Protein AF-A0A5B8YH62-F1 (afdb_monomer)

Radius of gyration: 37.49 Å; Cα contacts (8 Å, |Δi|>4): 109; chains: 1; bounding box: 71×86×96 Å

pLDDT: mean 80.53, std 14.38, range [42.12, 96.88]

Solvent-accessible surface area (backbone atoms only — not comparable to full-atom values): 11945 Å² total; per-residue (Å²): 140,81,86,84,82,83,81,82,78,81,80,77,76,78,68,80,77,70,53,66,62,61,56,53,52,49,54,54,47,52,51,51,51,50,52,49,51,46,19,52,53,14,21,51,36,23,35,46,22,28,55,46,61,48,42,39,77,71,56,85,76,79,57,98,70,38,89,86,42,97,40,44,46,59,37,44,38,56,52,24,64,59,49,21,58,55,36,32,52,62,11,54,75,51,58,34,50,74,72,29,56,50,48,28,54,36,46,51,43,46,54,55,49,35,76,81,41,70,86,65,59,89,84,37,66,66,56,51,51,49,25,53,50,50,46,52,51,50,53,50,50,52,49,52,52,51,50,54,52,52,58,56,49,53,56,54,51,52,53,51,56,53,50,52,55,52,51,53,53,51,50,52,53,50,50,52,52,50,53,52,49,53,54,50,50,48,52,71,76,73,52,59,84,87,54,50,68,62,54,51,55,55,50,53,58,51,51,58,54,58,80,73,109

Organism: NCBI:txid2585771

Foldseek 3Di:
DDDDDDDPPPPPPPPPCPPVVVVVVVVVVVVVVVLVVLQVVLLVLLLVLQVQLCVLVVDPDFDPDLPPDPGVSVSSNVVSVVVSVVSNVVSVVSPHDPVSNLNNQLSVQLVVVCVVPVPDDPPDPVSNVRSVVVSVVVVV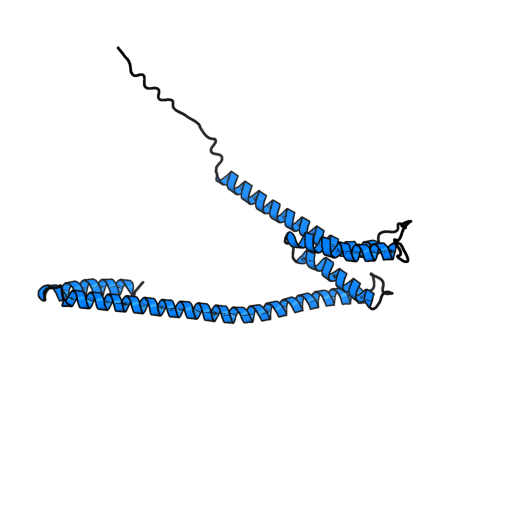VVVVVCVVVVVVVVVVVVVVVVVVVVVVVVVVVVVVVVVVVVVVVCLVPPDDPVCSVVVCVVVVVVVVVVVVD

Structure (mmCIF, N/CA/C/O backbone):
data_AF-A0A5B8YH62-F1
#
_entry.id   AF-A0A5B8YH62-F1
#
loop_
_atom_site.group_PDB
_atom_site.id
_atom_site.type_symbol
_atom_site.label_atom_id
_atom_site.label_alt_id
_atom_site.label_comp_id
_atom_site.label_asym_id
_atom_site.label_entity_id
_atom_site.label_seq_id
_atom_site.pdbx_PDB_ins_code
_atom_site.Cartn_x
_atom_site.Cartn_y
_atom_site.Cartn_z
_atom_site.occupancy
_atom_site.B_iso_or_equiv
_atom_site.auth_seq_id
_atom_site.auth_comp_id
_atom_site.auth_asym_id
_atom_site.auth_atom_id
_atom_site.pdbx_PDB_model_num
ATOM 1 N N . MET A 1 1 ? -39.221 70.006 37.851 1.00 42.28 1 MET A N 1
ATOM 2 C CA . MET A 1 1 ? -37.804 69.606 37.697 1.00 42.28 1 MET A CA 1
ATOM 3 C C . MET A 1 1 ? -37.676 68.211 38.294 1.00 42.28 1 MET A C 1
ATOM 5 O O . MET A 1 1 ? -37.998 68.084 39.460 1.00 42.28 1 MET A O 1
ATOM 9 N N . ASN A 1 2 ? -37.340 67.114 37.622 1.00 42.12 2 ASN A N 1
ATOM 10 C CA . ASN A 1 2 ? -36.959 66.827 36.240 1.00 42.12 2 ASN A CA 1
ATOM 11 C C . ASN A 1 2 ? -37.534 65.449 35.866 1.00 42.12 2 ASN A C 1
ATOM 13 O O . ASN A 1 2 ? -37.626 64.563 36.712 1.00 42.12 2 ASN A O 1
ATOM 17 N N . ASN A 1 3 ? -37.925 65.309 34.601 1.00 42.78 3 ASN A N 1
ATOM 18 C CA . ASN A 1 3 ? -38.559 64.128 34.024 1.00 42.78 3 ASN A CA 1
ATOM 19 C C . ASN A 1 3 ? -37.556 62.977 33.854 1.00 42.78 3 ASN A C 1
ATOM 21 O O . ASN A 1 3 ? -36.479 63.176 33.295 1.00 42.78 3 ASN A O 1
ATOM 25 N N . THR A 1 4 ? -37.938 61.767 34.261 1.00 50.81 4 THR A N 1
ATOM 26 C CA . THR A 1 4 ? -37.239 60.520 33.935 1.00 50.81 4 THR A CA 1
ATOM 27 C C . THR A 1 4 ? -37.833 59.922 32.659 1.00 50.81 4 THR A C 1
ATOM 29 O O . THR A 1 4 ? -38.848 59.230 32.669 1.00 50.81 4 THR A O 1
ATOM 32 N N . THR A 1 5 ? -37.212 60.217 31.520 1.00 50.66 5 THR A N 1
ATOM 33 C CA . THR A 1 5 ? -37.526 59.590 30.234 1.00 50.66 5 THR A CA 1
ATOM 34 C C . THR A 1 5 ? -36.920 58.188 30.170 1.00 50.66 5 THR A C 1
ATOM 36 O O . THR A 1 5 ? -35.710 58.013 30.072 1.00 50.66 5 THR A O 1
ATOM 39 N N . SER A 1 6 ? -37.793 57.183 30.222 1.00 53.06 6 SER A N 1
ATOM 40 C CA . SER A 1 6 ? -37.495 55.780 29.927 1.00 53.06 6 SER A CA 1
ATOM 41 C C . SER A 1 6 ? -37.272 55.607 28.418 1.00 53.06 6 SER A C 1
ATOM 43 O O . SER A 1 6 ? -38.216 55.707 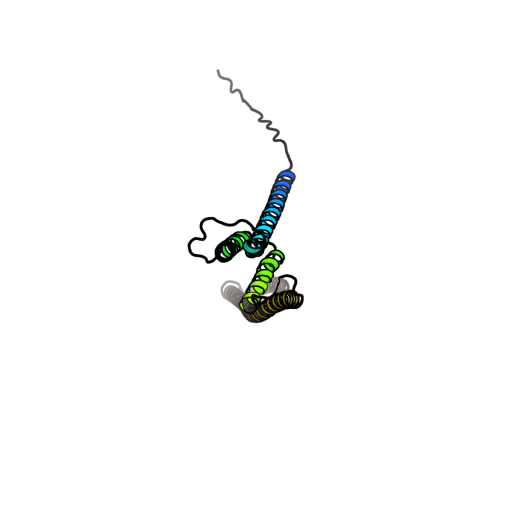27.631 1.00 53.06 6 SER A O 1
ATOM 45 N N . THR A 1 7 ? -36.040 55.321 28.008 1.00 51.62 7 THR A N 1
ATOM 46 C CA . THR A 1 7 ? -35.696 54.869 26.654 1.00 51.62 7 THR A CA 1
ATOM 47 C C . THR A 1 7 ? -35.659 53.340 26.615 1.00 51.62 7 THR A C 1
ATOM 49 O O . THR A 1 7 ? -34.605 52.720 26.729 1.00 51.62 7 THR A O 1
ATOM 52 N N . GLU A 1 8 ? -36.821 52.709 26.421 1.00 48.78 8 GLU A N 1
ATOM 53 C CA . GLU A 1 8 ? -36.878 51.319 25.954 1.00 48.78 8 GLU A CA 1
ATOM 54 C C . GLU A 1 8 ? -36.463 51.264 24.477 1.00 48.78 8 GLU A C 1
ATOM 56 O O . GLU A 1 8 ? -37.272 51.406 23.556 1.00 48.78 8 GLU A O 1
ATOM 61 N N . GLN A 1 9 ? -35.174 51.052 24.230 1.00 52.34 9 GLN A N 1
ATOM 62 C CA . GLN A 1 9 ? -34.669 50.740 22.901 1.00 52.34 9 GLN A CA 1
ATOM 63 C C . GLN A 1 9 ? -34.938 49.253 22.613 1.00 52.34 9 GLN A C 1
ATOM 65 O O . GLN A 1 9 ? -34.155 48.371 22.967 1.00 52.34 9 GLN A O 1
ATOM 70 N N . LYS A 1 10 ? -36.082 48.954 21.984 1.00 49.94 10 LYS A N 1
ATOM 71 C CA . LYS A 1 10 ? -36.413 47.605 21.495 1.00 49.94 10 LYS A CA 1
ATOM 72 C C . LYS A 1 10 ? -35.452 47.209 20.369 1.00 49.94 10 LYS A C 1
ATOM 74 O O . LYS A 1 10 ? -35.693 47.499 19.198 1.00 49.94 10 LYS A O 1
ATOM 79 N N . PHE A 1 11 ? -34.373 46.513 20.720 1.00 46.72 11 PHE A N 1
ATOM 80 C CA . PHE A 1 11 ? -33.509 45.808 19.773 1.00 46.72 11 PHE A CA 1
ATOM 81 C C . PHE A 1 11 ? -34.286 44.647 19.135 1.00 46.72 11 PHE A C 1
ATOM 83 O O . PHE A 1 11 ? -34.270 43.517 19.614 1.00 46.72 11 PHE A O 1
ATOM 90 N N . ASN A 1 12 ? -34.976 44.917 18.028 1.00 52.22 12 ASN A N 1
ATOM 91 C CA . ASN A 1 12 ? -35.561 43.878 17.185 1.00 52.22 12 ASN A CA 1
ATOM 92 C C . ASN A 1 12 ? -34.530 43.431 16.139 1.00 52.22 12 ASN A C 1
ATOM 94 O O . ASN A 1 12 ? -34.692 43.653 14.939 1.00 52.22 12 ASN A O 1
ATOM 98 N N . VAL A 1 13 ? -33.428 42.829 16.598 1.00 55.53 13 VAL A N 1
ATOM 99 C CA . VAL A 1 13 ? -32.491 42.148 15.698 1.00 55.53 13 VAL A CA 1
ATOM 100 C C . VAL A 1 13 ? -33.129 40.816 15.342 1.00 55.53 13 VAL A C 1
ATOM 102 O O . VAL A 1 13 ? -32.956 39.806 16.024 1.00 55.53 13 VAL A O 1
ATOM 105 N N . ARG A 1 14 ? -33.920 40.818 14.270 1.00 54.12 14 ARG A N 1
ATOM 106 C CA . ARG A 1 14 ? -34.439 39.595 13.664 1.00 54.12 14 ARG A CA 1
ATOM 107 C C . ARG A 1 14 ? -33.264 38.901 12.969 1.00 54.12 14 ARG A C 1
ATOM 109 O O . ARG A 1 14 ? -33.077 39.039 11.765 1.00 54.12 14 ARG A O 1
ATOM 116 N N . VAL A 1 15 ? -32.427 38.211 13.748 1.00 60.00 15 VAL A N 1
ATOM 117 C CA . VAL A 1 15 ? -31.340 37.383 13.215 1.00 60.00 15 VAL A CA 1
ATOM 118 C C . VAL A 1 15 ? -31.996 36.387 12.256 1.00 60.00 15 VAL A C 1
ATOM 120 O O . VAL A 1 15 ? -32.919 35.683 12.685 1.00 60.00 15 VAL A O 1
ATOM 123 N N . PRO A 1 16 ? -31.613 36.340 10.966 1.00 58.66 16 PRO A N 1
ATOM 124 C CA . PRO A 1 16 ? -32.184 35.382 10.038 1.00 58.66 16 PRO A CA 1
ATOM 125 C C . PRO A 1 16 ? -31.934 33.996 10.617 1.00 58.66 16 PRO A C 1
ATOM 127 O O . PRO A 1 16 ? -30.794 33.547 10.746 1.00 58.66 16 PRO A O 1
ATOM 130 N N . ARG A 1 17 ? -33.022 33.341 11.028 1.00 56.38 17 ARG A N 1
ATOM 131 C CA . ARG A 1 17 ? -33.031 31.982 11.561 1.00 56.38 17 ARG A CA 1
ATOM 132 C C . ARG A 1 17 ? -32.820 31.027 10.390 1.00 56.38 17 ARG A C 1
ATOM 134 O O . ARG A 1 17 ? -33.661 30.179 10.108 1.00 56.38 17 ARG A O 1
ATOM 141 N N . GLU A 1 18 ? -31.705 31.177 9.675 1.00 60.06 18 GLU A N 1
ATOM 142 C CA . GLU A 1 18 ? -31.142 30.051 8.957 1.00 60.06 18 GLU A CA 1
ATOM 143 C C . GLU A 1 18 ? -30.990 28.955 9.999 1.00 60.06 18 GLU A C 1
ATOM 145 O O . GLU A 1 18 ? -30.240 29.092 10.968 1.00 60.06 18 GLU A O 1
ATOM 150 N N . SER A 1 19 ? -31.817 27.919 9.866 1.00 70.81 19 SER A N 1
ATOM 151 C CA . SER A 1 19 ? -31.874 26.832 10.827 1.00 70.81 19 SER A CA 1
ATOM 152 C C . SER A 1 19 ? -30.453 26.326 11.034 1.00 70.81 19 SER A C 1
ATOM 154 O O . SER A 1 19 ? -29.811 25.929 10.062 1.00 70.81 19 SER A O 1
ATOM 156 N N . ILE A 1 20 ? -29.973 26.343 12.275 1.00 67.12 20 ILE A N 1
ATOM 157 C CA . ILE A 1 20 ? -28.654 25.840 12.690 1.00 67.12 20 ILE A CA 1
ATOM 158 C C . ILE A 1 20 ? -28.357 24.472 12.042 1.00 67.12 20 ILE A C 1
ATOM 160 O O . ILE A 1 20 ? -27.235 24.204 11.622 1.00 67.12 20 ILE A O 1
ATOM 164 N N . TRP A 1 21 ? -29.404 23.673 11.827 1.00 59.59 21 TRP A N 1
ATOM 165 C CA . TRP A 1 21 ? -29.421 22.444 11.039 1.00 59.59 21 TRP A CA 1
ATOM 166 C C . TRP A 1 21 ? -28.816 22.554 9.633 1.00 59.59 21 TRP A C 1
ATOM 168 O O . TRP A 1 21 ? -27.958 21.748 9.306 1.00 59.59 21 TRP A O 1
ATOM 178 N N . LYS A 1 22 ? -29.174 23.562 8.825 1.00 68.00 22 LYS A N 1
ATOM 179 C CA . LYS A 1 22 ? -28.604 23.771 7.480 1.00 68.00 22 LYS A CA 1
ATOM 180 C C . LYS A 1 22 ? -27.104 24.075 7.526 1.00 68.00 22 LYS A C 1
ATOM 182 O O . LYS A 1 22 ? -26.368 23.603 6.663 1.00 68.00 22 LYS A O 1
ATOM 187 N N . LYS A 1 23 ? -26.639 24.826 8.534 1.00 66.62 23 LYS A N 1
ATOM 188 C CA . LYS A 1 23 ? -25.203 25.096 8.731 1.00 66.62 23 LYS A CA 1
ATOM 189 C C . LYS A 1 23 ? -24.459 23.832 9.164 1.00 66.62 23 LYS A C 1
ATOM 191 O O . LYS A 1 23 ? -23.439 23.506 8.568 1.00 66.62 23 LYS A O 1
ATOM 196 N N . LEU A 1 24 ? -25.008 23.076 10.118 1.00 60.81 24 LEU A N 1
ATOM 197 C CA . LEU A 1 24 ? -24.430 21.809 10.583 1.00 60.81 24 LEU A CA 1
ATOM 198 C C . LEU A 1 24 ? -24.356 20.752 9.471 1.00 60.81 24 LEU A C 1
ATOM 200 O O . LEU A 1 24 ? -23.334 20.083 9.333 1.00 60.81 24 LEU A O 1
ATOM 204 N N . THR A 1 25 ? -25.400 20.617 8.647 1.00 62.62 25 THR A N 1
ATOM 205 C CA . THR A 1 25 ? -25.390 19.666 7.525 1.00 62.62 25 THR A CA 1
ATOM 206 C C . THR A 1 25 ? -24.391 20.062 6.448 1.00 62.62 25 THR A C 1
ATOM 208 O O . THR A 1 25 ? -23.748 19.182 5.888 1.00 62.62 25 THR A O 1
ATOM 211 N N . ARG A 1 26 ? -24.223 21.364 6.175 1.00 58.66 26 ARG A N 1
ATOM 212 C CA . ARG A 1 26 ? -23.256 21.850 5.180 1.00 58.66 26 ARG A CA 1
ATOM 213 C C . ARG A 1 26 ? -21.814 21.616 5.647 1.00 58.66 26 ARG A C 1
ATOM 215 O O . ARG A 1 26 ? -21.033 21.065 4.887 1.00 58.66 26 ARG A O 1
ATOM 222 N N . ILE A 1 27 ? -21.508 21.897 6.918 1.00 65.06 27 ILE A N 1
ATOM 223 C CA . ILE A 1 27 ? -20.187 21.628 7.519 1.00 65.06 27 ILE A CA 1
ATOM 224 C C . ILE A 1 27 ? -19.860 20.125 7.494 1.00 65.06 27 ILE A C 1
ATOM 226 O O . ILE A 1 27 ? -18.761 19.739 7.111 1.00 65.06 27 ILE A O 1
ATOM 230 N N . LYS A 1 28 ? -20.820 19.261 7.856 1.00 65.75 28 LYS A N 1
ATOM 231 C CA . LYS A 1 28 ? -20.620 17.801 7.841 1.00 65.75 28 LYS A CA 1
ATOM 232 C C . LYS A 1 28 ? -20.453 17.247 6.419 1.00 65.75 28 LYS A C 1
ATOM 234 O O . LYS A 1 28 ? -19.687 16.307 6.219 1.00 65.75 28 LYS A O 1
ATOM 239 N N . TYR A 1 29 ? -21.174 17.810 5.449 1.00 61.84 29 TYR A N 1
ATOM 240 C CA . TYR A 1 29 ? -21.051 17.437 4.040 1.00 61.84 29 TYR A CA 1
ATOM 241 C C . TYR A 1 29 ? -19.694 17.858 3.464 1.00 61.84 29 TYR A C 1
ATOM 243 O O . TYR A 1 29 ? -19.019 17.022 2.867 1.00 61.84 29 TYR A O 1
ATOM 251 N N . ASP A 1 30 ? -19.255 19.096 3.711 1.00 76.25 30 ASP A N 1
ATOM 252 C CA . ASP A 1 30 ? -17.949 19.592 3.255 1.00 76.25 30 ASP A CA 1
ATOM 253 C C . ASP A 1 30 ? -16.791 18.789 3.864 1.00 76.25 30 ASP A C 1
ATOM 255 O O . ASP A 1 30 ? -15.844 18.454 3.156 1.00 76.25 30 ASP A O 1
ATOM 259 N N . ASP A 1 31 ? -16.893 18.383 5.133 1.00 83.38 31 ASP A N 1
ATOM 260 C CA . ASP A 1 31 ? -15.892 17.527 5.784 1.00 83.38 31 ASP A CA 1
ATOM 261 C C . ASP A 1 31 ? -15.838 16.118 5.160 1.00 83.38 31 ASP A C 1
ATOM 263 O O . ASP A 1 31 ? -14.766 15.554 4.919 1.00 83.38 31 ASP A O 1
ATOM 267 N N . GLN A 1 32 ? -16.992 15.547 4.799 1.00 88.31 32 GLN A N 1
ATOM 268 C CA . GLN A 1 32 ? -17.037 14.257 4.112 1.00 88.31 32 GLN A CA 1
ATOM 269 C C . GLN A 1 32 ? -16.466 14.341 2.690 1.00 88.31 32 GLN A C 1
ATOM 271 O O . GLN A 1 32 ? -15.704 13.454 2.296 1.00 88.31 32 GLN A O 1
ATOM 276 N N . VAL A 1 33 ? -16.802 15.390 1.934 1.00 89.44 33 VAL A N 1
ATOM 277 C CA . VAL A 1 33 ? -16.247 15.625 0.592 1.00 89.44 33 VAL A CA 1
ATOM 278 C C . VAL A 1 33 ? -14.738 15.826 0.681 1.00 89.44 33 VAL A C 1
ATOM 280 O O . VAL A 1 33 ? -13.999 15.150 -0.030 1.00 89.44 33 VAL A O 1
ATOM 283 N N . LEU A 1 34 ? -14.263 16.665 1.604 1.00 90.31 34 LEU A N 1
ATOM 284 C CA . LEU A 1 34 ? -12.838 16.903 1.825 1.00 90.31 34 LEU A CA 1
ATOM 285 C C . LEU A 1 34 ? -12.102 15.602 2.167 1.00 90.31 34 LEU A C 1
ATOM 287 O O . LEU A 1 34 ? -11.068 15.296 1.571 1.00 90.31 34 LEU A O 1
ATOM 291 N N . LYS A 1 35 ? -12.666 14.784 3.062 1.00 91.44 35 LYS A N 1
ATOM 292 C CA . LYS A 1 35 ? -12.109 13.477 3.425 1.00 91.44 35 LYS A CA 1
ATOM 293 C C . LYS A 1 35 ? -12.021 12.530 2.231 1.00 91.44 35 LYS A C 1
ATOM 295 O O . LYS A 1 35 ? -11.028 11.817 2.102 1.00 91.44 35 LYS A O 1
ATOM 300 N N . VAL A 1 36 ? -13.040 12.489 1.373 1.00 93.50 36 VAL A N 1
ATOM 301 C CA . VAL A 1 36 ? -13.013 11.669 0.153 1.00 93.50 36 VAL A CA 1
ATOM 302 C C . VAL A 1 36 ? -11.951 12.194 -0.811 1.00 93.50 36 VAL A C 1
ATOM 304 O O . VAL A 1 36 ? -11.114 11.414 -1.253 1.00 93.50 36 VAL A O 1
ATOM 307 N N . THR A 1 37 ? -11.909 13.502 -1.065 1.00 94.19 37 THR A N 1
ATOM 308 C CA . THR A 1 37 ? -10.931 14.134 -1.960 1.00 94.19 37 THR A CA 1
ATOM 309 C C . THR A 1 37 ? -9.495 13.868 -1.520 1.00 94.19 37 THR A C 1
ATOM 311 O O . THR A 1 37 ? -8.682 13.431 -2.334 1.00 94.19 37 THR A O 1
ATOM 314 N N . ILE A 1 38 ? -9.187 14.038 -0.228 1.00 93.38 38 ILE A N 1
ATOM 315 C CA . ILE A 1 38 ? -7.856 13.753 0.326 1.00 93.38 38 ILE A CA 1
ATOM 316 C C . ILE A 1 38 ? -7.494 12.278 0.126 1.00 93.38 38 ILE A C 1
ATOM 318 O O . ILE A 1 38 ? -6.382 11.976 -0.300 1.00 93.38 38 ILE A O 1
ATOM 322 N N . ARG A 1 39 ? -8.424 11.345 0.372 1.00 94.88 39 ARG A N 1
ATOM 323 C CA . ARG A 1 39 ? -8.163 9.905 0.188 1.00 94.88 39 ARG A CA 1
ATOM 324 C C . ARG A 1 39 ? -7.985 9.519 -1.274 1.00 94.88 39 ARG A C 1
ATOM 3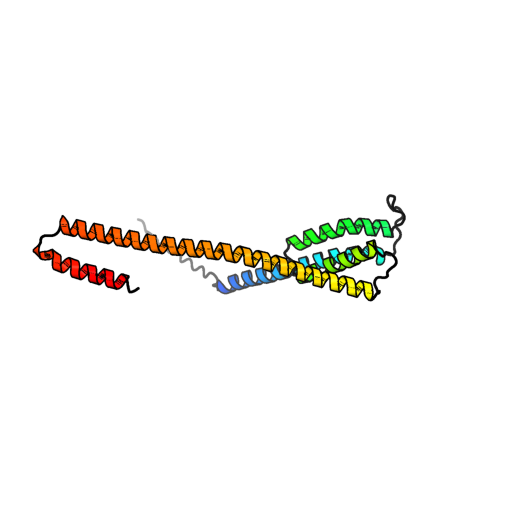26 O O . ARG A 1 39 ? -7.157 8.656 -1.568 1.00 94.88 39 ARG A O 1
ATOM 333 N N . THR A 1 40 ? -8.732 10.138 -2.182 1.00 95.94 40 THR A N 1
ATOM 334 C CA . THR A 1 40 ? -8.574 9.939 -3.626 1.00 95.94 40 THR A CA 1
ATOM 335 C C . THR A 1 40 ? -7.215 10.451 -4.085 1.00 95.94 40 THR A C 1
ATOM 337 O O . THR A 1 40 ? -6.468 9.697 -4.702 1.00 95.94 40 THR A O 1
ATOM 340 N N . PHE A 1 41 ? -6.842 11.675 -3.703 1.00 95.75 41 PHE A N 1
ATOM 341 C CA . PHE A 1 41 ? -5.526 12.244 -3.998 1.00 95.75 41 PHE A CA 1
ATOM 342 C C . PHE A 1 41 ? -4.389 11.374 -3.444 1.00 95.75 41 PHE A C 1
ATOM 344 O O . PHE A 1 41 ? -3.465 11.021 -4.171 1.00 95.75 41 PHE A O 1
ATOM 351 N N . ALA A 1 42 ? -4.508 10.932 -2.190 1.00 94.44 42 ALA A N 1
ATOM 352 C CA . ALA A 1 42 ? -3.566 10.009 -1.565 1.00 94.44 42 ALA A CA 1
ATOM 353 C C . ALA A 1 42 ? -3.415 8.705 -2.359 1.00 94.44 42 ALA A C 1
ATOM 355 O O . ALA A 1 42 ? -2.313 8.192 -2.529 1.00 94.44 42 ALA A O 1
ATOM 356 N N . SER A 1 43 ? -4.529 8.164 -2.854 1.00 96.00 43 SER A N 1
ATOM 357 C CA . SER A 1 43 ? -4.548 6.913 -3.616 1.00 96.00 43 SER A CA 1
ATOM 358 C C . SER A 1 43 ? -3.894 7.069 -4.984 1.00 96.00 43 SER A C 1
ATOM 360 O O . SER A 1 43 ? -3.177 6.170 -5.413 1.00 96.00 43 SER A O 1
ATOM 362 N N . ILE A 1 44 ? -4.087 8.219 -5.634 1.00 96.56 44 ILE A N 1
ATOM 363 C CA . ILE A 1 44 ? -3.382 8.574 -6.870 1.00 96.56 44 ILE A CA 1
ATOM 364 C C . ILE A 1 44 ? -1.880 8.663 -6.601 1.00 96.56 44 ILE A C 1
ATOM 366 O O . ILE A 1 44 ? -1.100 8.104 -7.362 1.00 96.56 44 ILE A O 1
ATOM 370 N N . LEU A 1 45 ? -1.473 9.297 -5.500 1.00 96.06 45 LEU A N 1
ATOM 371 C CA . LEU A 1 45 ? -0.062 9.439 -5.145 1.00 96.06 45 LEU A CA 1
ATOM 372 C C . LEU A 1 45 ? 0.612 8.080 -4.887 1.00 96.06 45 LEU A C 1
ATOM 374 O O . LEU A 1 45 ? 1.717 7.839 -5.365 1.00 96.06 45 LEU A O 1
ATOM 378 N N . VAL A 1 46 ? -0.086 7.166 -4.205 1.00 96.62 46 VAL A N 1
ATOM 379 C CA . VAL A 1 46 ? 0.367 5.778 -3.996 1.00 96.62 46 VAL A CA 1
ATOM 380 C C . VAL A 1 46 ? 0.398 4.972 -5.297 1.00 96.62 46 VAL A C 1
ATOM 382 O O . VAL A 1 46 ? 1.306 4.174 -5.506 1.00 96.62 46 VAL A O 1
ATOM 385 N N . ALA A 1 47 ? -0.562 5.161 -6.201 1.00 96.19 47 ALA A N 1
ATOM 386 C CA . ALA A 1 47 ? -0.508 4.511 -7.509 1.00 96.19 47 ALA A CA 1
ATOM 387 C C . ALA A 1 47 ? 0.691 5.025 -8.327 1.00 96.19 47 ALA A C 1
ATOM 389 O O . ALA A 1 47 ? 1.444 4.239 -8.903 1.00 96.19 47 ALA A O 1
ATOM 390 N N . LEU A 1 48 ? 0.903 6.344 -8.318 1.00 96.00 48 LEU A N 1
ATOM 391 C CA . LEU A 1 48 ? 1.995 7.014 -9.018 1.00 96.00 48 LEU A CA 1
ATOM 392 C C . LEU A 1 48 ? 3.365 6.577 -8.490 1.00 96.00 48 LEU A C 1
ATOM 394 O O . LEU A 1 48 ? 4.290 6.419 -9.282 1.00 96.00 48 LEU A O 1
ATOM 398 N N . SER A 1 49 ? 3.492 6.308 -7.185 1.00 96.50 49 SER A N 1
ATOM 399 C CA . SER A 1 49 ? 4.742 5.794 -6.619 1.00 96.50 49 SER A CA 1
ATOM 400 C C . SER A 1 49 ? 5.138 4.447 -7.224 1.00 96.50 49 SER A C 1
ATOM 402 O O . SER A 1 49 ? 6.319 4.191 -7.415 1.00 96.50 49 SER A O 1
ATOM 404 N N . GLY A 1 50 ? 4.176 3.585 -7.554 1.00 93.88 50 GLY A N 1
ATOM 405 C CA . GLY A 1 50 ? 4.463 2.352 -8.280 1.00 93.88 50 GLY A CA 1
ATOM 406 C C . GLY A 1 50 ? 4.820 2.627 -9.741 1.00 93.88 50 GLY A C 1
ATOM 407 O O . GLY A 1 50 ? 5.837 2.153 -10.235 1.00 93.88 50 GLY A O 1
ATOM 408 N N . LEU A 1 51 ? 4.003 3.426 -10.429 1.00 93.81 51 LEU A N 1
ATOM 409 C CA . LEU A 1 51 ? 4.148 3.672 -11.868 1.00 93.81 51 LEU A CA 1
ATOM 410 C C . LEU A 1 51 ? 5.456 4.377 -12.243 1.00 93.81 51 LEU A C 1
ATOM 412 O O . LEU A 1 51 ? 6.016 4.095 -13.301 1.00 93.81 51 LEU A O 1
ATOM 416 N N . VAL A 1 52 ? 5.969 5.256 -11.379 1.00 95.38 52 VAL A N 1
ATOM 417 C CA . VAL A 1 52 ? 7.214 5.990 -11.644 1.00 95.38 52 VAL A CA 1
ATOM 418 C C . VAL A 1 52 ? 8.430 5.063 -11.780 1.00 95.38 52 VAL A C 1
ATOM 420 O O . VAL A 1 52 ? 9.404 5.426 -12.431 1.00 95.38 52 VAL A O 1
ATOM 423 N N . LEU A 1 53 ? 8.361 3.835 -11.251 1.00 93.12 53 LEU A N 1
ATOM 424 C CA . LEU A 1 53 ? 9.412 2.824 -11.412 1.00 93.12 53 LEU A CA 1
ATOM 425 C C . LEU A 1 53 ? 9.572 2.325 -12.856 1.00 93.12 53 LEU A C 1
ATOM 427 O O . LEU A 1 53 ? 10.569 1.677 -13.148 1.00 93.12 53 LEU A O 1
ATOM 431 N N . PHE A 1 54 ? 8.618 2.619 -13.746 1.00 91.19 54 PHE A N 1
ATOM 432 C CA . PHE A 1 54 ? 8.719 2.339 -15.183 1.00 91.19 54 PHE A CA 1
ATOM 433 C C . PHE A 1 54 ? 9.098 3.570 -16.009 1.00 91.19 54 PHE A C 1
ATOM 435 O O . PHE A 1 54 ? 9.059 3.518 -17.240 1.00 91.19 54 PHE A O 1
ATOM 442 N N . ALA A 1 55 ? 9.442 4.694 -15.371 1.00 91.31 55 ALA A N 1
ATOM 443 C CA . ALA A 1 55 ? 9.801 5.909 -16.096 1.00 91.31 55 ALA A CA 1
ATOM 444 C C . ALA A 1 55 ? 10.978 5.670 -17.052 1.00 91.31 55 ALA A C 1
ATOM 446 O O . ALA A 1 55 ? 10.966 6.193 -18.159 1.00 91.31 55 ALA A O 1
ATOM 447 N N . ASP A 1 56 ? 11.930 4.810 -16.682 1.00 86.50 56 ASP A N 1
ATOM 448 C CA . ASP A 1 56 ? 13.072 4.424 -17.518 1.00 86.50 56 ASP A CA 1
ATOM 449 C C . ASP A 1 56 ? 12.662 3.693 -18.815 1.00 86.50 56 ASP A C 1
ATOM 451 O O . ASP A 1 56 ? 13.422 3.656 -19.778 1.00 86.50 56 ASP A O 1
ATOM 455 N N . LYS A 1 57 ? 11.464 3.100 -18.869 1.00 84.75 57 LYS A N 1
ATOM 456 C CA . LYS A 1 57 ? 10.933 2.414 -20.061 1.00 84.75 57 LYS A CA 1
ATOM 457 C C . LYS A 1 57 ? 10.083 3.320 -20.948 1.00 84.75 57 LYS A C 1
ATOM 459 O O . LYS A 1 57 ? 9.930 3.037 -22.131 1.00 84.75 57 LYS A O 1
ATOM 464 N N . VAL A 1 58 ? 9.501 4.372 -20.374 1.00 86.12 58 VAL A N 1
ATOM 465 C CA . VAL A 1 58 ? 8.590 5.292 -21.076 1.00 86.12 58 VAL A CA 1
ATOM 466 C C . VAL A 1 58 ? 9.333 6.521 -21.592 1.00 86.12 58 VAL A C 1
ATOM 468 O O . VAL A 1 58 ? 8.994 7.069 -22.639 1.00 86.12 58 VAL A O 1
ATOM 471 N N . ILE A 1 59 ? 10.347 6.964 -20.855 1.00 85.31 59 ILE A N 1
ATOM 472 C CA . ILE A 1 59 ? 11.150 8.125 -21.197 1.00 85.31 59 ILE A CA 1
ATOM 473 C C . ILE A 1 59 ? 12.220 7.711 -22.208 1.00 85.31 59 ILE A C 1
ATOM 475 O O . ILE A 1 59 ? 13.113 6.933 -21.893 1.00 85.31 59 ILE A O 1
ATOM 479 N N . SER A 1 60 ? 12.140 8.263 -23.418 1.00 83.69 60 SER A N 1
ATOM 480 C CA . SER A 1 60 ? 13.065 7.969 -24.519 1.00 83.69 60 SER A CA 1
ATOM 481 C C . SER A 1 60 ? 14.066 9.094 -24.809 1.00 83.69 60 SER A C 1
ATOM 483 O O . SER A 1 60 ? 14.680 9.090 -25.874 1.00 83.69 60 SER A O 1
ATOM 485 N N . PHE A 1 61 ? 14.188 10.099 -23.933 1.00 86.56 61 PHE A N 1
ATOM 486 C CA . PHE A 1 61 ? 15.202 11.141 -24.108 1.00 86.56 61 PHE A CA 1
ATOM 487 C C . PHE A 1 61 ? 16.552 10.677 -23.567 1.00 86.56 61 PHE A C 1
ATOM 489 O O . PHE A 1 61 ? 16.613 9.932 -22.591 1.00 86.56 61 PHE A O 1
ATOM 496 N N . ASP A 1 62 ? 17.622 11.171 -24.183 1.00 88.31 62 ASP A N 1
ATOM 497 C CA . ASP A 1 62 ? 18.987 10.937 -23.730 1.00 88.31 62 ASP A CA 1
ATOM 498 C C . ASP A 1 62 ? 19.499 12.178 -22.991 1.00 88.31 62 ASP A C 1
ATOM 500 O O . ASP A 1 62 ? 19.343 13.311 -23.460 1.00 88.31 62 ASP A O 1
ATOM 504 N N . LEU A 1 63 ? 20.055 11.984 -21.799 1.00 86.75 63 LEU A N 1
ATOM 505 C CA . LEU A 1 63 ? 20.662 13.049 -21.016 1.00 86.75 63 LEU A CA 1
ATOM 506 C C . LEU A 1 63 ? 22.115 13.203 -21.449 1.00 86.75 63 LEU A C 1
ATOM 508 O O . LEU A 1 63 ? 22.879 12.246 -21.476 1.00 86.75 63 LEU A O 1
ATOM 512 N N . SER A 1 64 ? 22.532 14.442 -21.699 1.00 87.25 64 SER A N 1
ATOM 513 C CA . SER A 1 64 ? 23.932 14.748 -22.013 1.00 87.25 64 SER A CA 1
ATOM 514 C C . SER A 1 64 ? 24.893 14.449 -20.858 1.00 87.25 64 SER A C 1
ATOM 516 O O . SER A 1 64 ? 26.098 14.343 -21.073 1.00 87.25 64 SER A O 1
ATOM 518 N N . ASN A 1 65 ? 24.376 14.326 -19.632 1.00 88.75 65 ASN A N 1
ATOM 519 C CA . ASN A 1 65 ? 25.144 13.989 -18.445 1.00 88.75 65 ASN A CA 1
ATOM 520 C C . ASN A 1 65 ? 24.425 12.902 -17.639 1.00 88.75 65 ASN A C 1
ATOM 522 O O . ASN A 1 65 ? 23.375 13.148 -17.046 1.00 88.75 65 ASN A O 1
ATOM 526 N N . THR A 1 66 ? 25.023 11.714 -17.593 1.00 86.31 66 THR A N 1
ATOM 527 C CA . THR A 1 66 ? 24.517 10.553 -16.851 1.00 86.31 66 THR A CA 1
ATOM 528 C C . THR A 1 66 ? 25.124 10.432 -15.454 1.00 86.31 66 THR A C 1
ATOM 530 O O . THR A 1 66 ? 24.921 9.415 -14.808 1.00 86.31 66 THR A O 1
ATOM 533 N N . TYR A 1 67 ? 25.883 11.421 -14.963 1.00 90.31 67 TYR A N 1
ATOM 534 C CA . TYR A 1 67 ? 26.463 11.445 -13.608 1.00 90.31 67 TYR A CA 1
ATOM 535 C C . TYR A 1 67 ? 27.250 10.176 -13.215 1.00 90.31 67 TYR A C 1
ATOM 537 O O . TYR A 1 67 ? 27.289 9.797 -12.046 1.00 90.31 67 TYR A O 1
ATOM 545 N N . GLY A 1 68 ? 27.891 9.520 -14.189 1.00 87.69 68 GLY A N 1
ATOM 546 C CA . GLY A 1 68 ? 28.692 8.308 -13.977 1.00 87.69 68 GLY A CA 1
ATOM 547 C C . GLY A 1 68 ? 27.939 6.986 -14.163 1.00 87.69 68 GLY A C 1
ATOM 548 O O . GLY A 1 68 ? 28.541 5.928 -13.994 1.00 87.69 68 GLY A O 1
ATOM 549 N N . PHE A 1 69 ? 26.657 7.019 -14.537 1.00 89.94 69 PHE A N 1
ATOM 550 C CA . PHE A 1 69 ? 25.915 5.827 -14.952 1.00 89.94 69 PHE A CA 1
ATOM 551 C C . PHE A 1 69 ? 26.199 5.472 -16.417 1.00 89.94 69 PHE A C 1
ATOM 553 O O . PHE A 1 69 ? 26.499 6.347 -17.232 1.00 89.94 69 PHE A O 1
ATOM 560 N N . ALA A 1 70 ? 26.094 4.179 -16.739 1.00 87.25 70 ALA A N 1
ATOM 561 C CA . ALA A 1 70 ? 26.420 3.636 -18.061 1.00 87.25 70 ALA A CA 1
ATOM 562 C C . ALA A 1 70 ? 25.574 4.247 -19.189 1.00 87.25 70 ALA A C 1
ATOM 564 O O . ALA A 1 70 ? 26.067 4.440 -20.297 1.00 87.25 70 ALA A O 1
ATOM 565 N N . ASP A 1 71 ? 24.319 4.571 -18.890 1.00 89.81 71 ASP A N 1
ATOM 566 C CA . ASP A 1 71 ? 23.354 5.122 -19.829 1.00 89.81 71 ASP A CA 1
ATOM 567 C C . ASP A 1 71 ? 22.255 5.900 -19.076 1.00 89.81 71 ASP A C 1
ATOM 569 O O . ASP A 1 71 ? 22.071 5.758 -17.858 1.00 89.81 71 ASP A O 1
ATOM 573 N N . THR A 1 72 ? 21.521 6.741 -19.809 1.00 91.38 72 THR A N 1
ATOM 574 C CA . THR A 1 72 ? 20.431 7.572 -19.273 1.00 91.38 72 THR A CA 1
ATOM 575 C C . THR A 1 72 ? 19.309 6.744 -18.648 1.00 91.38 72 THR A C 1
ATOM 577 O O . THR A 1 72 ? 18.733 7.147 -17.636 1.00 91.38 72 THR A O 1
ATOM 580 N N . GLN A 1 73 ? 19.013 5.570 -19.204 1.00 89.81 73 GLN A N 1
ATOM 581 C CA . GLN A 1 73 ? 17.945 4.703 -18.719 1.00 89.81 73 GLN A CA 1
ATOM 582 C C . GLN A 1 73 ? 18.291 4.126 -17.340 1.00 89.81 73 GLN A C 1
ATOM 584 O O . GLN A 1 73 ? 17.467 4.182 -16.426 1.00 89.81 73 GLN A O 1
ATOM 589 N N . THR A 1 74 ? 19.527 3.669 -17.148 1.00 88.50 74 THR A N 1
ATOM 590 C CA . THR A 1 74 ? 20.036 3.198 -15.856 1.00 88.50 74 THR A CA 1
ATOM 591 C C . THR A 1 74 ? 20.021 4.315 -14.813 1.00 88.50 74 THR A C 1
ATOM 593 O O . THR A 1 74 ? 19.584 4.088 -13.683 1.00 88.50 74 THR A O 1
ATOM 596 N N . PHE A 1 75 ? 20.429 5.536 -15.181 1.00 91.62 75 PHE A N 1
ATOM 597 C CA . PHE A 1 75 ? 20.342 6.694 -14.285 1.00 91.62 75 PHE A CA 1
ATOM 598 C C . PHE A 1 75 ? 18.897 6.968 -13.838 1.00 91.62 75 PHE A C 1
ATOM 600 O O . PHE A 1 75 ? 18.635 7.078 -12.638 1.00 91.62 75 PHE A O 1
ATOM 607 N N . ILE A 1 76 ? 17.952 7.037 -14.785 1.00 91.56 76 ILE A N 1
ATOM 608 C CA . ILE A 1 76 ? 16.529 7.268 -14.491 1.00 91.56 76 ILE A CA 1
ATOM 609 C C . ILE A 1 76 ? 15.980 6.147 -13.609 1.00 91.56 76 ILE A C 1
ATOM 611 O O . ILE A 1 76 ? 15.292 6.431 -12.629 1.00 91.56 76 ILE A O 1
ATOM 615 N N . TRP A 1 77 ? 16.303 4.889 -13.913 1.00 90.38 77 TRP A N 1
ATOM 616 C CA . TRP A 1 77 ? 15.861 3.745 -13.123 1.00 90.38 77 TRP A CA 1
ATOM 617 C C . TRP A 1 77 ? 16.325 3.861 -11.665 1.00 90.38 77 TRP A C 1
ATOM 619 O O . TRP A 1 77 ? 15.489 3.820 -10.761 1.00 90.38 77 TRP A O 1
ATOM 629 N N . VAL A 1 78 ? 17.620 4.105 -11.416 1.00 90.62 78 VAL A N 1
ATOM 630 C CA . VAL A 1 78 ? 18.153 4.271 -10.049 1.00 90.62 78 VAL A CA 1
ATOM 631 C C . VAL A 1 78 ? 17.531 5.479 -9.346 1.00 90.62 78 VAL A C 1
ATOM 633 O O . VAL A 1 78 ? 17.126 5.379 -8.187 1.00 90.62 78 VAL A O 1
ATOM 636 N N . PHE A 1 79 ? 17.396 6.607 -10.042 1.00 91.94 79 PHE A N 1
ATOM 637 C CA . PHE A 1 79 ? 16.776 7.805 -9.483 1.00 91.94 79 PHE A CA 1
ATOM 638 C C . PHE A 1 79 ? 15.323 7.544 -9.047 1.00 91.94 79 PHE A C 1
ATOM 640 O O . PHE A 1 79 ? 14.912 7.928 -7.947 1.00 91.94 79 PHE A O 1
ATOM 647 N N . MET A 1 80 ? 14.551 6.821 -9.864 1.00 94.50 80 MET A N 1
ATOM 648 C CA . MET A 1 80 ? 13.163 6.487 -9.545 1.00 94.50 80 MET A CA 1
ATOM 649 C C . MET A 1 80 ? 13.026 5.428 -8.452 1.00 94.50 80 MET A C 1
ATOM 651 O O . MET A 1 80 ? 12.057 5.490 -7.692 1.00 94.50 80 MET A O 1
ATOM 655 N N . GLN A 1 81 ? 14.001 4.527 -8.288 1.00 90.94 81 GLN A N 1
ATOM 656 C CA . GLN A 1 81 ? 14.053 3.612 -7.138 1.00 90.94 81 GLN A CA 1
ATOM 657 C C . GLN A 1 81 ? 14.152 4.366 -5.805 1.00 90.94 81 GLN A C 1
ATOM 659 O O . GLN A 1 81 ? 13.588 3.924 -4.806 1.00 90.94 81 GLN A O 1
ATOM 664 N N . THR A 1 82 ? 14.810 5.530 -5.775 1.00 92.06 82 THR A N 1
ATOM 665 C CA . THR A 1 82 ? 14.840 6.402 -4.589 1.00 92.06 82 THR A CA 1
ATOM 666 C C . THR A 1 82 ? 13.583 7.265 -4.467 1.00 92.06 82 THR A C 1
ATOM 668 O O . THR A 1 82 ? 13.061 7.449 -3.366 1.00 92.06 82 THR A O 1
ATOM 671 N N . PHE A 1 83 ? 13.069 7.792 -5.580 1.00 93.25 83 PHE A N 1
ATOM 672 C CA . PHE A 1 83 ? 11.921 8.703 -5.569 1.00 93.25 83 PHE A CA 1
ATOM 673 C C . PHE A 1 83 ? 10.591 8.001 -5.243 1.00 93.25 83 PHE A C 1
ATOM 675 O O . PHE A 1 83 ? 9.735 8.560 -4.553 1.00 93.25 83 PHE A O 1
ATOM 682 N N . SER A 1 84 ? 10.426 6.756 -5.692 1.00 95.31 84 SER A N 1
ATOM 683 C CA . SER A 1 84 ? 9.210 5.964 -5.495 1.00 95.31 84 SER A CA 1
ATOM 684 C C . SER A 1 84 ? 8.843 5.769 -4.007 1.00 95.31 84 SER A C 1
ATOM 686 O O . SER A 1 84 ? 7.729 6.147 -3.627 1.00 95.31 84 SER A O 1
ATOM 688 N N . PRO A 1 85 ? 9.741 5.296 -3.115 1.00 93.06 85 PRO A N 1
ATOM 689 C CA . PRO A 1 85 ? 9.448 5.188 -1.684 1.00 93.06 85 PRO A CA 1
ATOM 690 C C . PRO A 1 85 ? 9.041 6.511 -1.023 1.00 93.06 85 PRO A C 1
ATOM 692 O O . PRO A 1 85 ? 8.179 6.516 -0.143 1.00 93.06 85 PRO A O 1
ATOM 695 N N . LEU A 1 86 ? 9.615 7.642 -1.450 1.00 93.94 86 LEU A N 1
ATOM 696 C CA . LEU A 1 86 ? 9.276 8.963 -0.906 1.00 93.94 86 LEU A CA 1
ATOM 697 C C . LEU A 1 86 ? 7.830 9.352 -1.242 1.00 93.94 86 LEU A C 1
ATOM 699 O O . LEU A 1 86 ? 7.084 9.787 -0.361 1.00 93.94 86 LEU A O 1
ATOM 703 N N . LEU A 1 87 ? 7.409 9.132 -2.491 1.00 93.88 87 LEU A N 1
ATOM 704 C CA . LEU A 1 87 ? 6.019 9.325 -2.914 1.00 93.88 87 LEU A CA 1
ATOM 705 C C . LEU A 1 87 ? 5.060 8.385 -2.180 1.00 93.88 87 LEU A C 1
ATOM 707 O O . LEU A 1 87 ? 3.976 8.807 -1.771 1.00 93.88 87 LEU A O 1
ATOM 711 N N . LEU A 1 88 ? 5.463 7.125 -1.987 1.00 92.88 88 LEU A N 1
ATOM 712 C CA . LEU A 1 88 ? 4.661 6.136 -1.276 1.00 92.88 88 LEU A CA 1
ATOM 713 C C . LEU A 1 88 ? 4.402 6.579 0.170 1.00 92.88 88 LEU A C 1
ATOM 715 O O . LEU A 1 88 ? 3.252 6.587 0.608 1.00 92.88 88 LEU A O 1
ATOM 719 N N . ILE A 1 89 ? 5.447 6.993 0.895 1.00 91.50 89 ILE A N 1
ATOM 720 C CA . ILE A 1 89 ? 5.333 7.490 2.275 1.00 91.50 89 ILE A CA 1
ATOM 721 C C . ILE A 1 89 ? 4.423 8.719 2.324 1.00 91.50 89 ILE A C 1
ATOM 723 O O . ILE A 1 89 ? 3.507 8.767 3.148 1.00 91.50 89 ILE A O 1
ATOM 727 N N . LEU A 1 90 ? 4.623 9.677 1.413 1.00 91.25 90 LEU A N 1
ATOM 728 C CA . LEU A 1 90 ? 3.801 10.882 1.344 1.00 91.25 90 LEU A CA 1
ATOM 729 C C . LEU A 1 90 ? 2.320 10.543 1.118 1.00 91.25 90 LEU A C 1
ATOM 731 O O . LEU A 1 90 ? 1.452 11.096 1.790 1.00 91.25 90 LEU A O 1
ATOM 735 N N . GLY A 1 91 ? 2.023 9.586 0.235 1.00 90.12 91 GLY A N 1
ATOM 736 C CA . GLY A 1 91 ? 0.663 9.104 -0.004 1.00 90.12 91 GLY A CA 1
ATOM 737 C C . GLY A 1 91 ? 0.056 8.404 1.210 1.00 90.12 91 GLY A C 1
ATOM 738 O O . GLY A 1 91 ? -1.094 8.670 1.563 1.00 90.12 91 GLY A O 1
ATOM 739 N N . LEU A 1 92 ? 0.824 7.551 1.894 1.00 89.56 92 LEU A N 1
ATOM 740 C CA . LEU A 1 92 ? 0.357 6.783 3.052 1.00 89.56 92 LEU A CA 1
ATOM 741 C C . LEU A 1 92 ? -0.044 7.663 4.247 1.00 89.56 92 LEU A C 1
ATOM 743 O O . LEU A 1 92 ? -0.996 7.308 4.951 1.00 89.56 92 LEU A O 1
ATOM 747 N N . ILE A 1 93 ? 0.600 8.823 4.441 1.00 91.25 93 ILE A N 1
ATOM 748 C CA . ILE A 1 93 ? 0.250 9.795 5.499 1.00 91.25 93 ILE A CA 1
ATOM 749 C C . ILE A 1 93 ? -1.231 10.200 5.416 1.00 91.25 93 ILE A C 1
ATOM 751 O O . ILE A 1 93 ? -1.917 10.305 6.436 1.00 91.25 93 ILE A O 1
ATOM 755 N N . PHE A 1 94 ? -1.764 10.340 4.202 1.00 89.69 94 PHE A N 1
ATOM 756 C CA . PHE A 1 94 ? -3.140 10.774 3.951 1.00 89.69 94 PHE A CA 1
ATOM 757 C C . PHE A 1 94 ? -4.178 9.634 3.970 1.00 89.69 94 PHE A C 1
ATOM 759 O O . PHE A 1 94 ? -5.345 9.847 3.637 1.00 89.69 94 PHE A O 1
ATOM 766 N N . ARG A 1 95 ? -3.790 8.425 4.404 1.00 89.81 95 ARG A N 1
ATOM 767 C CA . ARG A 1 95 ? -4.671 7.248 4.566 1.00 89.81 95 ARG A CA 1
ATOM 768 C C . ARG A 1 95 ? -5.448 6.885 3.284 1.00 89.81 95 ARG A C 1
ATOM 770 O O . ARG A 1 95 ? -6.692 6.913 3.289 1.00 89.81 95 ARG A O 1
ATOM 777 N N . PRO A 1 96 ? -4.736 6.498 2.211 1.00 93.88 96 PRO A N 1
ATOM 778 C CA . PRO A 1 96 ? -5.330 6.145 0.926 1.00 93.88 96 PRO A CA 1
ATOM 779 C C . PRO A 1 96 ? -6.254 4.927 1.046 1.00 93.88 96 PRO A C 1
ATOM 781 O O . PRO A 1 96 ? -6.315 4.239 2.074 1.00 93.88 96 PRO A O 1
ATOM 784 N N . TYR A 1 97 ? -6.998 4.638 -0.019 1.00 93.75 97 TYR A N 1
ATOM 785 C CA . TYR A 1 97 ? -7.757 3.397 -0.100 1.00 9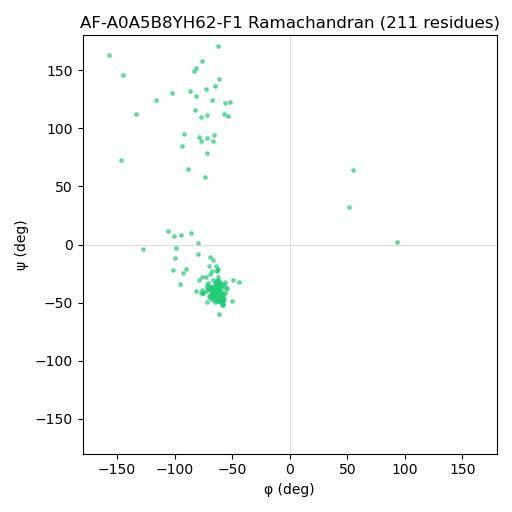3.75 97 TYR A CA 1
ATOM 786 C C . TYR A 1 97 ? -6.796 2.204 -0.131 1.00 93.75 97 TYR A C 1
ATOM 788 O O . TYR A 1 97 ? -5.805 2.212 -0.855 1.00 93.75 97 TYR A O 1
ATOM 796 N N . LYS A 1 98 ? -7.108 1.145 0.626 1.00 89.69 98 LYS A N 1
ATOM 797 C CA . LYS A 1 98 ? -6.253 -0.053 0.725 1.00 89.69 98 LYS A CA 1
ATOM 798 C C . LYS A 1 98 ? -5.963 -0.689 -0.638 1.00 89.69 98 LYS A C 1
ATOM 800 O O . LYS A 1 98 ? -4.877 -1.209 -0.843 1.00 89.69 98 LYS A O 1
ATOM 805 N N . VAL A 1 99 ? -6.913 -0.598 -1.570 1.00 91.50 99 VAL A N 1
ATOM 806 C CA . VAL A 1 99 ? -6.756 -1.096 -2.944 1.00 91.50 99 VAL A CA 1
ATOM 807 C C . VAL A 1 99 ? -5.645 -0.380 -3.713 1.00 91.50 99 VAL A C 1
ATOM 809 O O . VAL A 1 99 ? -4.975 -1.012 -4.517 1.00 91.50 99 VAL A O 1
ATOM 812 N N . ALA A 1 100 ? -5.383 0.900 -3.432 1.00 92.88 100 ALA A N 1
ATOM 813 C CA . ALA A 1 100 ? -4.323 1.648 -4.106 1.00 92.88 100 ALA A CA 1
ATOM 814 C C . ALA A 1 100 ? -2.930 1.111 -3.754 1.00 92.88 100 ALA A C 1
ATOM 816 O O . ALA A 1 100 ? -2.042 1.138 -4.593 1.00 92.88 100 ALA A O 1
ATOM 817 N N . ILE A 1 101 ? -2.760 0.562 -2.545 1.00 90.88 101 ILE A N 1
ATOM 818 C CA . ILE A 1 101 ? -1.498 -0.024 -2.061 1.00 90.88 101 ILE A CA 1
ATOM 819 C C . ILE A 1 101 ? -1.136 -1.301 -2.840 1.00 90.88 101 ILE A C 1
ATOM 821 O O . ILE A 1 101 ? 0.036 -1.657 -2.932 1.00 90.88 101 ILE A O 1
ATOM 825 N N . ILE A 1 102 ? -2.121 -1.968 -3.450 1.00 93.81 102 ILE A N 1
ATOM 826 C CA . ILE A 1 102 ? -1.893 -3.171 -4.262 1.00 93.81 102 ILE A CA 1
ATOM 827 C C . ILE A 1 102 ? -1.038 -2.842 -5.494 1.00 93.81 102 ILE A C 1
ATOM 829 O O . ILE A 1 102 ? -0.219 -3.663 -5.889 1.00 93.81 102 ILE A O 1
ATOM 833 N N . ILE A 1 103 ? -1.179 -1.640 -6.065 1.00 94.31 103 ILE A N 1
ATOM 834 C CA . ILE A 1 103 ? -0.458 -1.215 -7.275 1.00 94.31 103 ILE A CA 1
ATOM 835 C C . ILE A 1 103 ? 1.065 -1.198 -7.058 1.00 94.31 103 ILE A C 1
ATOM 837 O O . ILE A 1 103 ? 1.759 -1.939 -7.753 1.00 94.31 103 ILE A O 1
ATOM 841 N N . PRO A 1 104 ? 1.629 -0.416 -6.114 1.00 95.12 104 PRO A N 1
ATOM 8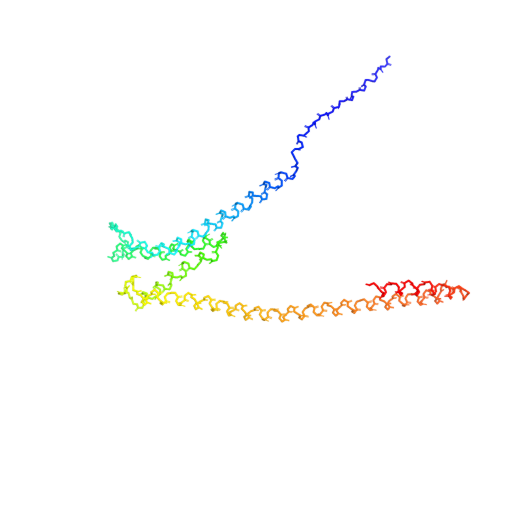42 C CA . PRO A 1 104 ? 3.067 -0.439 -5.881 1.00 95.12 104 PRO A CA 1
ATOM 843 C C . PRO A 1 104 ? 3.540 -1.815 -5.409 1.00 95.12 104 PRO A C 1
ATOM 845 O O . PRO A 1 104 ? 4.596 -2.254 -5.845 1.00 95.12 104 PRO A O 1
ATOM 848 N N . LEU A 1 105 ? 2.758 -2.538 -4.595 1.00 94.06 105 LEU A N 1
ATOM 849 C CA . LEU A 1 105 ? 3.110 -3.897 -4.169 1.00 94.06 105 LEU A CA 1
ATOM 850 C C . LEU A 1 105 ? 3.294 -4.845 -5.367 1.00 94.06 105 LEU A C 1
ATOM 852 O O . LEU A 1 105 ? 4.292 -5.558 -5.440 1.00 94.06 105 LEU A O 1
ATOM 856 N N . TYR A 1 106 ? 2.361 -4.816 -6.320 1.00 95.88 106 TYR A N 1
ATOM 857 C CA . TYR A 1 106 ? 2.437 -5.573 -7.567 1.00 95.88 106 TYR A CA 1
ATOM 858 C C . TYR A 1 106 ? 3.705 -5.242 -8.361 1.00 95.88 106 TYR A C 1
ATOM 860 O O . TYR A 1 106 ? 4.443 -6.132 -8.780 1.00 95.88 106 TYR A O 1
ATOM 868 N N . ILE A 1 107 ? 3.992 -3.949 -8.512 1.00 94.81 107 ILE A N 1
ATOM 869 C CA . ILE A 1 107 ? 5.146 -3.468 -9.274 1.00 94.81 107 ILE A CA 1
ATOM 870 C C . ILE A 1 107 ? 6.462 -3.856 -8.590 1.00 94.81 107 ILE A C 1
ATOM 872 O O . ILE A 1 107 ? 7.399 -4.267 -9.270 1.00 94.81 107 ILE A O 1
ATOM 876 N N . TYR A 1 108 ? 6.536 -3.809 -7.259 1.00 94.00 108 TYR A N 1
ATOM 877 C CA . TYR A 1 108 ? 7.716 -4.270 -6.529 1.00 94.00 108 TYR A CA 1
ATOM 878 C C . TYR A 1 108 ? 7.976 -5.769 -6.718 1.00 94.00 108 TYR A C 1
ATOM 880 O O . TYR A 1 108 ? 9.137 -6.158 -6.831 1.00 94.00 108 TYR A O 1
ATOM 888 N N . PHE A 1 109 ? 6.940 -6.609 -6.818 1.00 95.12 109 PHE A N 1
ATOM 889 C CA . PHE A 1 109 ? 7.136 -8.024 -7.155 1.00 95.12 109 PHE A CA 1
ATOM 890 C C . PHE A 1 109 ? 7.648 -8.217 -8.587 1.00 95.12 109 PHE A C 1
ATOM 892 O O . PHE A 1 109 ? 8.538 -9.038 -8.794 1.00 95.12 109 PHE A O 1
ATOM 899 N N . ILE A 1 110 ? 7.175 -7.428 -9.558 1.00 93.38 110 ILE A N 1
ATOM 900 C CA . ILE A 1 110 ? 7.751 -7.427 -10.915 1.00 93.38 110 ILE A CA 1
ATOM 901 C C . ILE A 1 110 ? 9.239 -7.056 -10.872 1.00 93.38 110 ILE A C 1
ATOM 903 O O . ILE A 1 110 ? 10.066 -7.767 -11.438 1.00 93.38 110 ILE A O 1
ATOM 907 N N . GLN A 1 111 ? 9.594 -5.981 -10.162 1.00 91.31 111 GLN A N 1
ATOM 908 C CA . GLN A 1 111 ? 10.989 -5.548 -10.022 1.00 91.31 111 GLN A CA 1
ATOM 909 C C . GLN A 1 111 ? 11.845 -6.631 -9.352 1.00 91.31 111 GLN A C 1
ATOM 911 O O . GLN A 1 111 ? 12.945 -6.915 -9.817 1.00 91.31 111 GLN A O 1
ATOM 916 N N . MET A 1 112 ? 11.327 -7.293 -8.311 1.00 91.69 112 MET A N 1
ATOM 917 C CA . MET A 1 112 ? 12.003 -8.415 -7.655 1.00 91.69 112 MET A CA 1
ATOM 918 C C . MET A 1 112 ? 12.253 -9.574 -8.625 1.00 91.69 112 MET A C 1
ATOM 920 O O . MET A 1 112 ? 13.336 -10.150 -8.606 1.00 91.69 112 MET A O 1
ATOM 924 N N . TYR A 1 113 ? 11.298 -9.897 -9.497 1.00 92.56 113 TYR A N 1
ATOM 925 C CA . TYR A 1 113 ? 11.492 -10.923 -10.520 1.00 92.56 113 TYR A CA 1
ATOM 926 C C . TYR A 1 113 ? 12.593 -10.533 -11.516 1.00 92.56 113 TYR A C 1
ATOM 928 O O . TYR A 1 113 ? 13.468 -11.342 -11.825 1.00 92.56 113 TYR A O 1
ATOM 936 N N . TRP A 1 114 ? 12.603 -9.279 -11.977 1.00 89.62 114 TRP A N 1
ATOM 937 C CA . TRP A 1 114 ? 13.626 -8.777 -12.898 1.00 89.62 114 TRP A CA 1
ATOM 938 C C . TRP A 1 114 ? 15.041 -8.797 -12.326 1.00 89.62 114 TRP A C 1
ATOM 940 O O . TRP A 1 114 ? 15.983 -8.982 -13.092 1.00 89.62 114 TRP A O 1
ATOM 950 N N . VAL A 1 115 ? 15.209 -8.699 -11.002 1.00 87.56 115 VAL A N 1
ATOM 951 C CA . VAL A 1 115 ? 16.520 -8.901 -10.358 1.00 87.56 115 VAL A CA 1
ATOM 952 C C . VAL A 1 115 ? 17.077 -10.300 -10.652 1.00 87.56 115 VAL A C 1
ATOM 954 O O . VAL A 1 115 ? 18.276 -10.446 -10.876 1.00 87.56 115 VAL A O 1
ATOM 957 N N . PHE A 1 116 ? 16.223 -11.327 -10.697 1.00 90.44 116 PHE A N 1
ATOM 958 C CA . PHE A 1 116 ? 16.634 -12.706 -10.991 1.00 90.44 116 PHE A CA 1
ATOM 959 C C . PHE A 1 116 ? 16.590 -13.052 -12.483 1.00 90.44 116 PHE A C 1
ATOM 961 O O . PHE A 1 116 ? 17.207 -14.024 -12.914 1.00 90.44 116 PHE A O 1
ATOM 968 N N . SER A 1 117 ? 15.829 -12.308 -13.284 1.00 89.56 117 SER A N 1
ATOM 969 C CA . SER A 1 117 ? 15.605 -12.593 -14.705 1.00 89.56 117 SER A CA 1
ATOM 970 C C . SER A 1 117 ? 15.448 -11.297 -15.513 1.00 89.56 117 SER A C 1
ATOM 972 O O . SER A 1 117 ? 14.348 -10.972 -15.964 1.00 89.56 117 SER A O 1
ATOM 974 N N . PRO A 1 118 ? 16.548 -10.550 -15.734 1.00 83.88 118 PRO A N 1
ATOM 975 C CA . PRO A 1 118 ? 16.506 -9.217 -16.344 1.00 83.88 118 PRO A CA 1
ATOM 976 C C . PRO A 1 118 ? 16.138 -9.227 -17.836 1.00 83.88 118 PRO A C 1
ATOM 978 O O . PRO A 1 118 ? 15.739 -8.202 -18.378 1.00 83.88 118 PRO A O 1
ATOM 981 N N . GLY A 1 119 ? 16.261 -10.374 -18.513 1.00 85.62 119 GLY A N 1
ATOM 982 C CA . GLY A 1 119 ? 15.910 -10.519 -19.931 1.00 85.62 119 GLY A CA 1
ATOM 983 C C . GLY A 1 119 ? 14.412 -10.688 -20.209 1.00 85.62 119 GLY A C 1
ATOM 984 O O . GLY A 1 119 ? 14.010 -10.694 -21.373 1.00 85.62 119 GLY A O 1
ATOM 985 N N . VAL A 1 120 ? 13.585 -10.850 -19.172 1.00 88.75 120 VAL A N 1
ATOM 986 C CA . VAL A 1 120 ? 12.146 -11.104 -19.319 1.00 88.75 120 VAL A CA 1
ATOM 987 C C . VAL A 1 120 ? 11.402 -9.796 -19.562 1.00 88.75 120 VAL A C 1
ATOM 989 O O . VAL A 1 120 ? 11.530 -8.831 -18.807 1.00 88.75 120 VAL A O 1
ATOM 992 N N . ARG A 1 121 ? 10.601 -9.762 -20.627 1.00 86.56 121 ARG A N 1
ATOM 993 C CA . ARG A 1 121 ? 9.812 -8.584 -20.997 1.00 86.56 121 ARG A CA 1
ATOM 994 C C . ARG A 1 121 ? 8.583 -8.433 -20.103 1.00 86.56 121 ARG A C 1
ATOM 996 O O . ARG A 1 121 ? 8.112 -9.386 -19.494 1.00 86.56 121 ARG A O 1
ATOM 1003 N N . PHE A 1 122 ? 8.054 -7.213 -20.034 1.00 83.31 122 PHE A N 1
ATOM 1004 C CA . PHE A 1 122 ? 6.890 -6.905 -19.201 1.00 83.31 122 PHE A CA 1
ATOM 1005 C C . PHE A 1 122 ? 5.625 -7.675 -19.623 1.00 83.31 122 PHE A C 1
ATOM 1007 O O . PHE A 1 122 ? 4.797 -7.992 -18.779 1.00 83.31 122 PHE A O 1
ATOM 1014 N N . ASP A 1 123 ? 5.475 -8.003 -20.905 1.00 86.00 123 ASP A N 1
ATOM 1015 C CA . ASP A 1 123 ? 4.336 -8.731 -21.478 1.00 86.00 123 ASP A CA 1
ATOM 1016 C C . ASP A 1 123 ? 4.391 -10.255 -21.269 1.00 86.00 123 ASP A C 1
ATOM 1018 O O . ASP A 1 123 ? 3.487 -10.971 -21.702 1.00 86.00 123 ASP A O 1
ATOM 1022 N N . ASP A 1 124 ? 5.415 -10.764 -20.582 1.00 92.19 124 ASP A N 1
ATOM 1023 C CA . ASP A 1 124 ? 5.563 -12.191 -20.324 1.00 92.19 124 ASP A CA 1
ATOM 1024 C C . ASP A 1 124 ? 4.466 -12.722 -19.379 1.00 92.19 124 ASP A C 1
ATOM 1026 O O . ASP A 1 124 ? 4.271 -12.240 -18.260 1.00 92.19 124 ASP A O 1
ATOM 1030 N N . ALA A 1 125 ? 3.741 -13.751 -19.824 1.00 92.31 125 ALA A N 1
ATOM 1031 C CA . ALA A 1 125 ? 2.630 -14.322 -19.067 1.00 92.31 125 ALA A CA 1
ATOM 1032 C C . ALA A 1 125 ? 3.067 -14.941 -17.726 1.00 92.31 125 ALA A C 1
ATOM 1034 O O . ALA A 1 125 ? 2.314 -14.872 -16.751 1.00 92.31 125 ALA A O 1
ATOM 1035 N N . LEU A 1 126 ? 4.272 -15.519 -17.651 1.00 91.75 126 LEU A N 1
ATOM 1036 C CA . LEU A 1 126 ? 4.809 -16.096 -16.417 1.00 91.75 126 LEU A CA 1
ATOM 1037 C C . LEU A 1 126 ? 5.170 -14.999 -15.415 1.00 91.75 126 LEU A C 1
ATOM 1039 O O . LEU A 1 126 ? 4.895 -15.164 -14.226 1.00 91.75 126 LEU A O 1
ATOM 1043 N N . LEU A 1 127 ? 5.712 -13.870 -15.883 1.00 93.12 127 LEU A N 1
ATOM 1044 C CA . LEU A 1 127 ? 5.980 -12.696 -15.045 1.00 93.12 127 LEU A CA 1
ATOM 1045 C C . LEU A 1 127 ? 4.690 -12.166 -14.404 1.00 93.12 127 LEU A C 1
ATOM 1047 O O . LEU A 1 127 ? 4.638 -11.954 -13.190 1.00 93.12 127 LEU A O 1
ATOM 1051 N N . GLN A 1 128 ? 3.638 -11.983 -15.208 1.00 93.75 128 GLN A N 1
ATOM 1052 C CA . GLN A 1 128 ? 2.349 -11.479 -14.722 1.00 93.75 128 GLN A CA 1
ATOM 1053 C C . GLN A 1 128 ? 1.700 -12.479 -13.748 1.00 93.75 128 GLN A C 1
ATOM 1055 O O . GLN A 1 128 ? 1.228 -12.089 -12.678 1.00 93.75 128 GLN A O 1
ATOM 1060 N N . ALA A 1 129 ? 1.734 -13.780 -14.064 1.00 94.81 129 ALA A N 1
ATOM 1061 C CA . ALA A 1 129 ? 1.223 -14.830 -13.184 1.00 94.81 129 ALA A CA 1
ATOM 1062 C C . ALA A 1 129 ? 1.977 -14.884 -11.844 1.00 94.81 129 ALA A C 1
ATOM 1064 O O . ALA A 1 129 ? 1.345 -14.974 -10.787 1.00 94.81 129 ALA A O 1
ATOM 1065 N N . TYR A 1 130 ? 3.309 -14.768 -11.875 1.00 95.31 130 TYR A N 1
ATOM 1066 C CA . TYR A 1 130 ? 4.142 -14.676 -10.679 1.00 95.31 130 TYR A CA 1
ATOM 1067 C C . TYR A 1 130 ? 3.757 -13.467 -9.824 1.00 95.31 130 TYR A C 1
ATOM 1069 O O . TYR A 1 130 ? 3.488 -13.624 -8.634 1.00 95.31 130 TYR A O 1
ATOM 1077 N N . ALA A 1 131 ? 3.686 -12.273 -10.417 1.00 94.94 131 ALA A N 1
ATOM 1078 C CA . ALA A 1 131 ? 3.418 -11.048 -9.673 1.00 94.94 131 ALA A CA 1
ATOM 1079 C C . ALA A 1 131 ? 2.011 -11.054 -9.046 1.00 94.94 131 ALA A C 1
ATOM 1081 O O . ALA A 1 131 ? 1.855 -10.695 -7.877 1.00 94.94 131 ALA A O 1
ATOM 1082 N N . ILE A 1 132 ? 0.993 -11.540 -9.769 1.00 95.50 132 ILE A N 1
ATOM 1083 C CA . ILE A 1 132 ? -0.366 -11.716 -9.228 1.00 95.50 132 ILE A CA 1
ATOM 1084 C C . ILE A 1 132 ? -0.355 -12.728 -8.075 1.00 95.50 132 ILE A C 1
ATOM 1086 O O . ILE A 1 132 ? -0.901 -12.451 -7.003 1.00 95.50 132 ILE A O 1
ATOM 1090 N N . GLY A 1 133 ? 0.289 -13.883 -8.268 1.00 96.25 133 GLY A N 1
ATOM 1091 C CA . GLY A 1 133 ? 0.399 -14.923 -7.246 1.00 96.25 133 GLY A CA 1
ATOM 1092 C C . GLY A 1 133 ? 1.112 -14.433 -5.984 1.00 96.25 133 GLY A C 1
ATOM 1093 O O . GLY A 1 133 ? 0.639 -14.682 -4.875 1.00 96.25 133 GLY A O 1
ATOM 1094 N N . ALA A 1 134 ? 2.195 -13.672 -6.141 1.00 95.56 134 ALA A N 1
ATOM 1095 C CA . ALA A 1 134 ? 2.954 -13.090 -5.041 1.00 95.56 134 ALA A CA 1
ATOM 1096 C C . ALA A 1 134 ? 2.129 -12.061 -4.252 1.00 95.56 134 ALA A C 1
ATOM 1098 O O . ALA A 1 134 ? 2.114 -12.103 -3.021 1.00 95.56 134 ALA A O 1
ATOM 1099 N N . VAL A 1 135 ? 1.369 -11.195 -4.935 1.00 96.56 135 VAL A N 1
ATOM 1100 C CA . VAL A 1 135 ? 0.446 -10.249 -4.283 1.00 96.56 135 VAL A CA 1
ATOM 1101 C C . VAL A 1 135 ? -0.628 -10.984 -3.481 1.00 96.56 135 VAL A C 1
ATOM 1103 O O . VAL A 1 135 ? -0.851 -10.651 -2.316 1.00 96.56 135 VAL A O 1
ATOM 1106 N N . ILE A 1 136 ? -1.278 -11.993 -4.070 1.00 96.88 136 ILE A N 1
ATOM 1107 C CA . ILE A 1 136 ? -2.307 -12.788 -3.381 1.00 96.88 136 ILE A CA 1
ATOM 1108 C C . ILE A 1 136 ? -1.701 -13.502 -2.168 1.00 96.88 136 ILE A C 1
ATOM 1110 O O . ILE A 1 136 ? -2.264 -13.433 -1.073 1.00 96.88 136 ILE A O 1
ATOM 1114 N N . GLY A 1 137 ? -0.537 -14.132 -2.336 1.00 96.50 137 GLY A N 1
ATOM 1115 C CA . GLY A 1 137 ? 0.190 -14.799 -1.258 1.00 96.50 137 GLY A CA 1
ATOM 1116 C C . GLY A 1 137 ? 0.560 -13.842 -0.124 1.00 96.50 137 GLY A C 1
ATOM 1117 O O . GLY A 1 137 ? 0.375 -14.169 1.046 1.00 96.50 137 GLY A O 1
ATOM 1118 N N . PHE A 1 138 ? 0.999 -12.625 -0.448 1.00 93.62 138 PHE A N 1
ATOM 1119 C CA . PHE A 1 138 ? 1.329 -11.602 0.541 1.00 93.62 138 PHE A CA 1
ATOM 1120 C C . PHE A 1 138 ? 0.094 -11.094 1.299 1.00 93.62 138 PHE A C 1
ATOM 1122 O O . PHE A 1 138 ? 0.133 -10.935 2.520 1.00 93.62 138 PHE A O 1
ATOM 1129 N N . ILE A 1 139 ? -1.034 -10.895 0.609 1.00 93.38 139 ILE A N 1
ATOM 1130 C CA . ILE A 1 139 ? -2.310 -10.543 1.251 1.00 93.38 139 ILE A CA 1
ATOM 1131 C C . ILE A 1 139 ? -2.771 -11.673 2.182 1.00 93.38 139 ILE A C 1
ATOM 1133 O O . ILE A 1 139 ? -3.184 -11.401 3.312 1.00 93.38 139 ILE A O 1
ATOM 1137 N N . ALA A 1 140 ? -2.666 -12.931 1.742 1.00 95.38 140 ALA A N 1
ATOM 1138 C CA . ALA A 1 140 ? -2.987 -14.095 2.563 1.00 95.38 140 ALA A CA 1
ATOM 1139 C C . ALA A 1 140 ? -2.082 -14.176 3.804 1.00 95.38 140 ALA A C 1
ATOM 1141 O O . ALA A 1 140 ? -2.581 -14.385 4.908 1.00 95.38 140 ALA A O 1
ATOM 1142 N N . LEU A 1 141 ? -0.779 -13.921 3.654 1.00 94.56 141 LEU A N 1
ATOM 1143 C CA . LEU A 1 141 ? 0.171 -13.862 4.765 1.00 94.56 141 LEU A CA 1
ATOM 1144 C C . LEU A 1 141 ? -0.226 -12.791 5.791 1.00 94.56 141 LEU A C 1
ATOM 1146 O O . LEU A 1 141 ? -0.306 -13.084 6.983 1.00 94.56 141 LEU A O 1
ATOM 1150 N N . ILE A 1 142 ? -0.544 -11.571 5.342 1.00 91.56 142 ILE A N 1
ATOM 1151 C CA . ILE A 1 142 ? -1.034 -10.498 6.221 1.00 91.56 142 ILE A CA 1
ATOM 1152 C C . ILE A 1 142 ? -2.325 -10.922 6.934 1.00 91.56 142 ILE A C 1
ATOM 1154 O O . ILE A 1 142 ? -2.491 -10.647 8.124 1.00 91.56 142 ILE A O 1
ATOM 1158 N N . ALA A 1 143 ? -3.246 -11.588 6.235 1.00 91.88 143 ALA A N 1
ATOM 1159 C CA . ALA A 1 143 ? -4.489 -12.072 6.826 1.00 91.88 143 ALA A CA 1
ATOM 1160 C C . ALA A 1 143 ? -4.235 -13.123 7.919 1.00 91.88 143 ALA A C 1
ATOM 1162 O O . ALA A 1 143 ? -4.822 -13.020 8.996 1.00 91.88 143 ALA A O 1
ATOM 1163 N N . VAL A 1 144 ? -3.324 -14.074 7.686 1.00 95.06 144 VAL A N 1
ATOM 1164 C CA . VAL A 1 144 ? -2.918 -15.087 8.676 1.00 95.06 144 VAL A CA 1
ATOM 1165 C C . VAL A 1 144 ? -2.261 -14.436 9.892 1.00 95.06 144 VAL A C 1
ATOM 1167 O O . VAL A 1 144 ? -2.621 -14.760 11.022 1.00 95.06 144 VAL A O 1
ATOM 1170 N N . ILE A 1 145 ? -1.353 -13.478 9.679 1.00 93.69 145 ILE A N 1
ATOM 1171 C CA . ILE A 1 145 ? -0.704 -12.721 10.757 1.00 93.69 145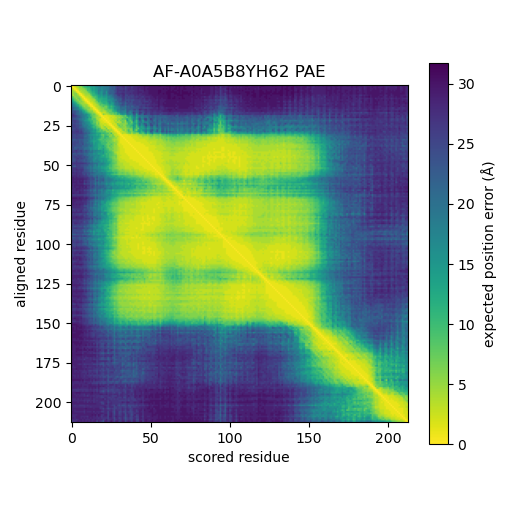 ILE A CA 1
ATOM 1172 C C . ILE A 1 145 ? -1.757 -11.990 11.598 1.00 93.69 145 ILE A C 1
ATOM 1174 O O . ILE A 1 145 ? -1.788 -12.129 12.821 1.00 93.69 145 ILE A O 1
ATOM 1178 N N . ASN A 1 146 ? -2.667 -11.257 10.954 1.00 89.50 146 ASN A N 1
ATOM 1179 C CA . ASN A 1 146 ? -3.736 -10.539 11.647 1.00 89.50 146 ASN A CA 1
ATOM 1180 C C . ASN A 1 146 ? -4.669 -11.486 12.407 1.00 89.50 146 ASN A C 1
ATOM 1182 O O . ASN A 1 146 ? -5.067 -11.175 13.528 1.00 89.50 146 ASN A O 1
ATOM 1186 N N . TRP A 1 147 ? -5.003 -12.640 11.827 1.00 92.00 147 TRP A N 1
ATOM 1187 C CA . TRP A 1 147 ? -5.812 -13.662 12.485 1.00 92.00 147 TRP A CA 1
ATOM 1188 C C . TRP A 1 147 ? -5.119 -14.212 13.736 1.00 92.00 147 TRP A C 1
ATOM 1190 O O . TRP A 1 147 ? -5.735 -14.268 14.803 1.00 92.00 147 TRP A O 1
ATOM 1200 N N . TYR A 1 148 ? -3.826 -14.528 13.636 1.00 92.25 148 TYR A N 1
ATOM 1201 C CA . TYR A 1 148 ? -3.017 -15.009 14.753 1.00 92.25 148 TYR A CA 1
ATOM 1202 C C . TYR A 1 148 ? -2.959 -13.987 15.899 1.00 92.25 148 TYR A C 1
ATOM 1204 O O . TYR A 1 148 ? -3.260 -14.319 17.049 1.00 92.25 148 TYR A O 1
ATOM 1212 N N . PHE A 1 149 ? -2.656 -12.721 15.589 1.00 87.12 149 PHE A N 1
ATOM 1213 C CA . PHE A 1 149 ? -2.608 -11.660 16.596 1.00 87.12 149 PHE A CA 1
ATOM 1214 C C . PHE A 1 149 ? -3.983 -11.366 17.196 1.00 87.12 149 PHE A C 1
ATOM 1216 O O . PHE A 1 149 ? -4.098 -11.254 18.412 1.00 87.12 149 PHE A O 1
ATOM 1223 N N . HIS A 1 150 ? -5.044 -11.298 16.390 1.00 84.38 150 HIS A N 1
ATOM 1224 C CA . HIS A 1 150 ? -6.391 -11.055 16.906 1.00 84.38 150 HIS A CA 1
ATOM 1225 C C . HIS A 1 150 ? -6.857 -12.177 17.847 1.00 84.38 150 HIS A C 1
ATOM 1227 O O . HIS A 1 150 ? -7.454 -11.910 18.892 1.00 84.38 150 HIS A O 1
ATOM 1233 N N . HIS A 1 151 ? -6.527 -13.433 17.530 1.00 78.75 151 HIS A N 1
ATOM 1234 C CA . HIS A 1 151 ? -6.813 -14.562 18.409 1.00 78.75 151 HIS A CA 1
ATOM 1235 C C . HIS A 1 151 ? -6.045 -14.471 19.741 1.00 78.75 151 HIS A C 1
ATOM 1237 O O . HIS A 1 151 ? -6.608 -14.771 20.797 1.00 78.75 151 HIS A O 1
ATOM 1243 N N . ALA A 1 152 ? -4.793 -14.003 19.718 1.00 77.06 152 ALA A N 1
ATOM 1244 C CA . ALA A 1 152 ? -4.003 -13.775 20.926 1.00 77.06 152 ALA A CA 1
ATOM 1245 C C . ALA A 1 152 ? -4.579 -12.643 21.803 1.00 77.06 152 ALA A C 1
ATOM 1247 O O . ALA A 1 152 ? -4.699 -12.802 23.020 1.00 77.06 152 ALA A O 1
ATOM 1248 N N . THR A 1 153 ? -5.002 -11.524 21.205 1.00 72.88 153 THR A N 1
ATOM 1249 C CA . THR A 1 153 ? -5.532 -10.365 21.946 1.00 72.88 153 THR A CA 1
ATOM 1250 C C . THR A 1 153 ? -6.914 -10.635 22.544 1.00 72.88 153 THR A C 1
ATOM 1252 O O . THR A 1 153 ? -7.174 -10.242 23.682 1.00 72.88 153 THR A O 1
ATOM 1255 N N . ASN A 1 154 ? -7.774 -11.379 21.839 1.00 70.38 154 ASN A N 1
ATOM 1256 C CA . ASN A 1 154 ? -9.106 -11.743 22.335 1.00 70.38 154 ASN A CA 1
ATOM 1257 C C . ASN A 1 154 ? -9.052 -12.606 23.603 1.00 70.38 154 ASN A C 1
ATOM 1259 O O . ASN A 1 154 ? -9.930 -12.486 24.457 1.00 70.38 154 ASN A O 1
ATOM 1263 N N . LYS A 1 155 ? -8.021 -13.447 23.768 1.00 62.75 155 LYS A N 1
ATOM 1264 C CA . LYS A 1 155 ? -7.816 -14.182 25.027 1.00 62.75 155 LYS A CA 1
ATOM 1265 C C . LYS A 1 155 ? -7.541 -13.223 26.185 1.00 62.75 155 LYS A C 1
ATOM 1267 O O . LYS A 1 155 ? -8.161 -13.350 27.233 1.00 62.75 155 LYS A O 1
ATOM 1272 N N . ARG A 1 156 ? -6.680 -12.224 25.968 1.00 60.56 156 ARG A N 1
ATOM 1273 C CA . ARG A 1 156 ? -6.294 -11.246 26.994 1.00 60.56 156 ARG A CA 1
ATOM 1274 C C . ARG A 1 156 ? -7.448 -10.321 27.392 1.00 60.56 156 ARG A C 1
ATOM 1276 O O . ARG A 1 156 ? -7.632 -10.063 28.576 1.00 60.56 156 ARG A O 1
ATOM 1283 N N . GLN A 1 157 ? -8.245 -9.863 26.425 1.00 65.50 157 GLN A N 1
ATOM 1284 C CA . GLN A 1 157 ? -9.421 -9.028 26.698 1.00 65.50 157 GLN A CA 1
ATOM 1285 C C . GLN A 1 157 ? -10.504 -9.779 27.478 1.00 65.50 157 GLN A C 1
ATOM 1287 O O . GLN A 1 157 ? -11.058 -9.221 28.418 1.00 65.50 157 GLN A O 1
ATOM 1292 N N . ARG A 1 158 ? -10.755 -11.057 27.163 1.00 65.19 158 ARG A N 1
ATOM 1293 C CA . ARG A 1 158 ? -11.730 -11.871 27.908 1.00 65.19 158 ARG A CA 1
ATOM 1294 C C . ARG A 1 158 ? -11.345 -12.044 29.376 1.00 65.19 158 ARG A C 1
ATOM 1296 O O . ARG A 1 158 ? -12.215 -11.942 30.229 1.00 65.19 158 ARG A O 1
ATOM 1303 N N . THR A 1 159 ? -10.061 -12.251 29.673 1.00 68.38 159 THR A N 1
ATOM 1304 C CA . THR A 1 159 ? -9.584 -12.376 31.059 1.00 68.38 159 THR A CA 1
ATOM 1305 C C . THR A 1 159 ? -9.755 -11.080 31.847 1.00 68.38 159 THR A C 1
ATOM 1307 O O . THR A 1 159 ? -10.181 -11.132 32.993 1.00 68.38 159 THR A O 1
ATOM 1310 N N . ILE A 1 160 ? -9.465 -9.922 31.242 1.00 70.31 160 ILE A N 1
ATOM 1311 C CA . ILE A 1 160 ? -9.620 -8.618 31.910 1.00 70.31 160 ILE A CA 1
ATOM 1312 C C . ILE A 1 160 ? -11.096 -8.335 32.203 1.00 70.31 160 ILE A C 1
ATOM 1314 O O . ILE A 1 160 ? -11.428 -8.010 33.337 1.00 70.31 160 ILE A O 1
ATOM 1318 N N . SER A 1 161 ? -11.990 -8.556 31.234 1.00 70.25 161 SER A N 1
ATOM 1319 C CA . SER A 1 161 ? -13.429 -8.354 31.447 1.00 70.25 161 SER A CA 1
ATOM 1320 C C . SER A 1 161 ? -14.023 -9.314 32.486 1.00 70.25 161 SER A C 1
ATOM 1322 O O . SER A 1 161 ? -14.924 -8.932 33.225 1.00 70.25 161 SER A O 1
ATOM 1324 N N . GLN A 1 162 ? -13.515 -10.549 32.580 1.00 74.38 162 GLN A N 1
ATOM 1325 C CA . GLN A 1 162 ? -13.908 -11.486 33.640 1.00 74.38 162 GLN A CA 1
ATOM 1326 C C . GLN A 1 162 ? -13.421 -11.037 35.023 1.00 74.38 162 GLN A C 1
ATOM 1328 O O . GLN A 1 162 ? -14.134 -11.219 36.007 1.00 74.38 162 GLN A O 1
ATOM 1333 N N . LEU A 1 163 ? -12.227 -10.442 35.099 1.00 74.88 163 LEU A N 1
ATOM 1334 C CA . LEU A 1 163 ? -11.678 -9.910 36.344 1.00 74.88 163 LEU A CA 1
ATOM 1335 C C . LEU A 1 163 ? -12.473 -8.691 36.834 1.00 74.88 163 LEU A C 1
ATOM 1337 O O . LEU A 1 163 ? -12.778 -8.614 38.018 1.00 74.88 163 LEU A O 1
ATOM 1341 N N . GLU A 1 164 ? -12.836 -7.777 35.929 1.00 71.25 164 GLU A N 1
ATOM 1342 C CA . GLU A 1 164 ? -13.677 -6.610 36.237 1.00 71.25 164 GLU A CA 1
ATOM 1343 C C . GLU A 1 164 ? -15.051 -7.039 36.767 1.00 71.25 164 GLU A C 1
ATOM 1345 O O . GLU A 1 164 ? -15.466 -6.581 37.827 1.00 71.25 164 GLU A O 1
ATOM 1350 N N . GLN A 1 165 ? -15.711 -8.001 36.108 1.00 74.94 165 GLN A N 1
ATOM 1351 C CA . GLN A 1 165 ? -16.997 -8.530 36.582 1.00 74.94 165 GLN A CA 1
ATOM 1352 C C . GLN A 1 165 ? -16.903 -9.191 37.962 1.00 74.94 165 GLN A C 1
ATOM 1354 O O . GLN A 1 165 ? -17.812 -9.040 38.778 1.00 74.94 165 GLN A O 1
ATOM 1359 N N . ALA A 1 166 ? -15.821 -9.926 38.235 1.00 73.44 166 ALA A N 1
ATOM 1360 C CA . ALA A 1 166 ? -15.608 -10.539 39.542 1.00 73.44 166 ALA A CA 1
ATOM 1361 C C . ALA A 1 166 ? -15.374 -9.487 40.639 1.00 73.44 166 ALA A C 1
ATOM 1363 O O . ALA A 1 166 ? -15.879 -9.646 41.749 1.00 73.44 166 ALA A O 1
ATOM 1364 N N . LEU A 1 167 ? -14.651 -8.407 40.321 1.00 78.12 167 LEU A N 1
ATOM 1365 C CA . LEU A 1 167 ? -14.388 -7.313 41.255 1.00 78.12 167 LEU A CA 1
ATOM 1366 C C . LEU A 1 167 ? -15.666 -6.529 41.591 1.00 78.12 167 LEU A C 1
ATOM 1368 O O . LEU A 1 167 ? -15.899 -6.214 42.755 1.00 78.12 167 LEU A O 1
ATOM 1372 N N . ASP A 1 168 ? -16.505 -6.256 40.589 1.00 75.06 168 ASP A N 1
ATOM 1373 C CA . ASP A 1 168 ? -17.776 -5.547 40.777 1.00 75.06 168 ASP A CA 1
ATOM 1374 C C . ASP A 1 168 ? -18.750 -6.351 41.651 1.00 75.06 168 ASP A C 1
ATOM 1376 O O . ASP A 1 168 ? -19.389 -5.795 42.547 1.00 75.06 168 ASP A O 1
ATOM 1380 N N . LEU A 1 169 ? -18.829 -7.671 41.445 1.00 71.31 169 LEU A N 1
ATOM 1381 C CA . LEU A 1 169 ? -19.646 -8.565 42.274 1.00 71.31 169 LEU A CA 1
ATOM 1382 C C . LEU A 1 169 ? -19.185 -8.581 43.740 1.00 71.31 169 LEU A C 1
ATOM 1384 O O . LEU A 1 169 ? -20.019 -8.530 44.647 1.00 71.31 169 LEU A O 1
ATOM 1388 N N . ASP A 1 170 ? -17.873 -8.618 43.976 1.00 79.19 170 ASP A N 1
ATOM 1389 C CA . ASP A 1 170 ? -17.304 -8.628 45.327 1.00 79.19 170 ASP A CA 1
ATOM 1390 C C . ASP A 1 170 ? -17.493 -7.274 46.037 1.00 79.19 170 ASP A C 1
ATOM 1392 O O . ASP A 1 170 ? -17.865 -7.216 47.213 1.00 79.19 170 ASP A O 1
ATOM 1396 N N . LEU A 1 171 ? -17.354 -6.164 45.300 1.00 71.69 171 LEU A N 1
ATOM 1397 C CA . LEU A 1 171 ? -17.611 -4.813 45.805 1.00 71.69 171 LEU A CA 1
ATOM 1398 C C . LEU A 1 171 ? -19.074 -4.642 46.247 1.00 71.69 171 LEU A C 1
ATOM 1400 O O . LEU A 1 171 ? -19.338 -4.126 47.337 1.00 71.69 171 LEU A O 1
ATOM 1404 N N . ILE A 1 172 ? -20.027 -5.100 45.428 1.00 75.25 172 ILE A N 1
ATOM 1405 C CA . ILE A 1 172 ? -21.462 -5.036 45.741 1.00 75.25 172 ILE A CA 1
ATOM 1406 C C . ILE A 1 172 ? -21.773 -5.869 46.992 1.00 75.25 172 ILE A C 1
ATOM 1408 O O . ILE A 1 172 ? -22.446 -5.377 47.903 1.00 75.25 172 ILE A O 1
ATOM 1412 N N . GLY A 1 173 ? -21.231 -7.088 47.091 1.00 75.38 173 GLY A N 1
ATOM 1413 C CA . GLY A 1 173 ? -21.392 -7.939 48.274 1.00 75.38 173 GLY A CA 1
ATOM 1414 C C . GLY A 1 173 ? -20.8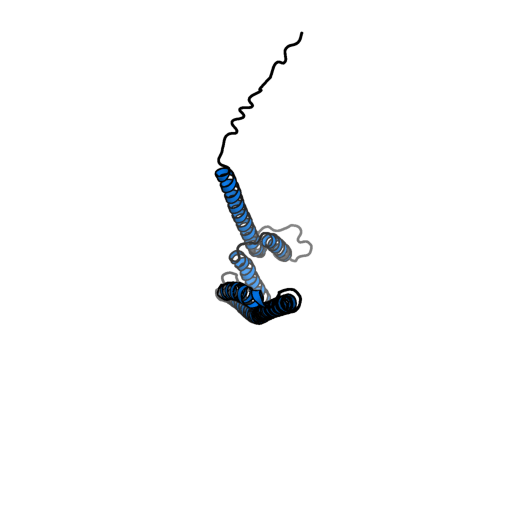05 -7.315 49.547 1.00 75.38 173 GLY A C 1
ATOM 1415 O O . GLY A 1 173 ? -21.431 -7.346 50.613 1.00 75.38 173 GLY A O 1
ATOM 1416 N N . GLY A 1 174 ? -19.636 -6.679 49.438 1.00 78.69 174 GLY A N 1
ATOM 1417 C CA . GLY A 1 174 ? -19.001 -5.941 50.530 1.00 78.69 174 GLY A CA 1
ATOM 1418 C C . GLY A 1 174 ? -19.850 -4.767 51.027 1.00 78.69 174 GLY A C 1
ATOM 1419 O O . GLY A 1 174 ? -20.064 -4.625 52.235 1.00 78.69 174 GLY A O 1
ATOM 1420 N N . ILE A 1 175 ? -20.401 -3.966 50.108 1.00 73.56 175 ILE A N 1
ATOM 1421 C CA . ILE A 1 175 ? -21.291 -2.841 50.434 1.00 73.56 175 ILE A CA 1
ATOM 1422 C C . ILE A 1 175 ? -22.571 -3.339 51.118 1.00 73.56 175 ILE A C 1
ATOM 1424 O O . ILE A 1 175 ? -22.972 -2.786 52.144 1.00 73.56 175 ILE A O 1
ATOM 1428 N N . GLN A 1 176 ? -23.192 -4.409 50.612 1.00 73.25 176 GLN A N 1
ATOM 1429 C CA . GLN A 1 176 ? -24.388 -4.991 51.229 1.00 73.25 176 GLN A CA 1
ATOM 1430 C C . GLN A 1 176 ? -24.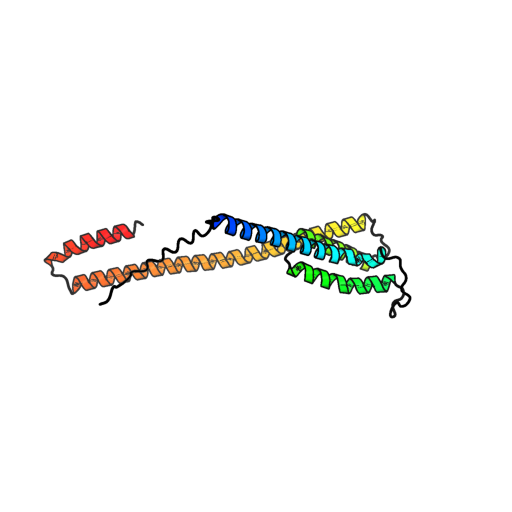118 -5.484 52.660 1.00 73.25 176 GLN A C 1
ATOM 1432 O O . GLN A 1 176 ? -24.930 -5.251 53.561 1.00 73.25 176 GLN A O 1
ATOM 1437 N N . ASN A 1 177 ? -22.966 -6.117 52.902 1.00 77.00 177 ASN A N 1
ATOM 1438 C CA . ASN A 1 177 ? -22.568 -6.553 54.242 1.00 77.00 177 ASN A CA 1
ATOM 1439 C C . ASN A 1 177 ? -22.317 -5.374 55.191 1.00 77.00 177 ASN A C 1
ATOM 1441 O O . ASN A 1 177 ? -22.740 -5.426 56.348 1.00 77.00 177 ASN A O 1
ATOM 1445 N N . LEU A 1 178 ? -21.702 -4.293 54.704 1.00 71.81 178 LEU A N 1
ATOM 1446 C CA . LEU A 1 178 ? -21.495 -3.073 55.485 1.00 71.81 178 LEU A CA 1
ATOM 1447 C C . LEU A 1 178 ? -22.833 -2.422 55.876 1.00 71.81 178 LEU A C 1
ATOM 1449 O O . LEU A 1 178 ? -23.037 -2.077 57.039 1.00 71.81 178 LEU A O 1
ATOM 1453 N N . ILE A 1 179 ? -23.773 -2.316 54.931 1.00 74.69 179 ILE A N 1
ATOM 1454 C CA . ILE A 1 179 ? -25.122 -1.785 55.183 1.00 74.69 179 ILE A CA 1
ATOM 1455 C C . ILE A 1 179 ? -25.846 -2.650 56.221 1.00 74.69 179 ILE A C 1
ATOM 1457 O O . ILE A 1 179 ? -26.403 -2.116 57.181 1.00 74.69 179 ILE A O 1
ATOM 1461 N N . ARG A 1 180 ? -25.798 -3.984 56.087 1.00 74.00 180 ARG A N 1
ATOM 1462 C CA . ARG A 1 180 ? -26.381 -4.904 57.080 1.00 74.00 180 ARG A CA 1
ATOM 1463 C C . ARG A 1 180 ? -25.775 -4.696 58.465 1.00 74.00 180 ARG A C 1
ATOM 1465 O O . ARG A 1 180 ? -26.522 -4.665 59.441 1.00 74.00 180 ARG A O 1
ATOM 1472 N N . PHE A 1 181 ? -24.459 -4.521 58.557 1.00 78.25 181 PHE A N 1
ATOM 1473 C CA . PHE A 1 181 ? -23.778 -4.273 59.826 1.00 78.25 181 PHE A CA 1
ATOM 1474 C C . PHE A 1 181 ? -24.228 -2.955 60.471 1.00 78.25 181 PHE A C 1
ATOM 1476 O O . PHE A 1 181 ? -24.627 -2.960 61.633 1.00 78.25 181 PHE A O 1
ATOM 1483 N N . ILE A 1 182 ? -24.258 -1.855 59.709 1.00 74.56 182 ILE A N 1
ATOM 1484 C CA . ILE A 1 182 ? -24.712 -0.540 60.194 1.00 74.56 182 ILE A CA 1
ATOM 1485 C C . ILE A 1 182 ? -26.166 -0.611 60.671 1.00 74.56 182 ILE A C 1
ATOM 1487 O O . ILE A 1 182 ? -26.484 -0.137 61.759 1.00 74.56 182 ILE A O 1
ATOM 1491 N N . VAL A 1 183 ? -27.054 -1.246 59.902 1.00 74.88 183 VAL A N 1
ATOM 1492 C CA . VAL A 1 183 ? -28.470 -1.398 60.276 1.00 74.88 183 VAL A CA 1
ATOM 1493 C C . VAL A 1 183 ? -28.619 -2.208 61.566 1.00 74.88 183 VAL A C 1
ATOM 1495 O O . VAL A 1 183 ? -29.422 -1.849 62.431 1.00 74.88 183 VAL A O 1
ATOM 1498 N N . VAL A 1 184 ? -27.854 -3.291 61.722 1.00 76.12 184 VAL A N 1
ATOM 1499 C CA . VAL A 1 184 ? -27.868 -4.113 62.941 1.00 76.12 184 VAL A CA 1
ATOM 1500 C C . VAL A 1 184 ? -27.321 -3.340 64.144 1.00 76.12 184 VAL A C 1
ATOM 1502 O O . VAL A 1 184 ? -27.913 -3.426 65.222 1.00 76.12 184 VAL A O 1
ATOM 1505 N N . ASP A 1 185 ? -26.251 -2.565 63.975 1.00 76.62 185 ASP A N 1
ATOM 1506 C CA . ASP A 1 185 ? -25.643 -1.788 65.059 1.00 76.62 185 ASP A CA 1
ATOM 1507 C C . ASP A 1 185 ? -26.532 -0.611 65.501 1.00 76.62 185 ASP A C 1
ATOM 1509 O O . ASP A 1 185 ? -26.822 -0.455 66.690 1.00 76.62 185 ASP A O 1
ATOM 1513 N N . VAL A 1 186 ? -27.104 0.135 64.548 1.00 72.06 186 VAL A N 1
ATOM 1514 C CA . VAL A 1 186 ? -28.100 1.190 64.815 1.00 72.06 186 VAL A CA 1
ATOM 1515 C C . VAL A 1 186 ? -29.321 0.614 65.537 1.00 72.06 186 VAL A C 1
ATOM 1517 O O . VAL A 1 186 ? -29.785 1.179 66.531 1.00 72.06 186 VAL A O 1
ATOM 1520 N N . LYS A 1 187 ? -29.813 -0.556 65.103 1.00 64.81 187 LYS A N 1
ATOM 1521 C CA . LYS A 1 187 ? -30.913 -1.272 65.770 1.00 64.81 187 LYS A CA 1
ATOM 1522 C C . LYS A 1 187 ? -30.567 -1.651 67.212 1.00 64.81 187 LYS A C 1
ATOM 1524 O O . LYS A 1 187 ? -31.466 -1.681 68.055 1.00 64.81 187 LYS A O 1
ATOM 1529 N N . ARG A 1 188 ? -29.308 -1.997 67.490 1.00 67.25 188 ARG A N 1
ATOM 1530 C CA . ARG A 1 188 ? -28.860 -2.425 68.820 1.00 67.25 188 ARG A CA 1
ATOM 1531 C C . ARG A 1 188 ? -28.719 -1.247 69.782 1.00 67.25 188 ARG A C 1
ATOM 1533 O O . ARG A 1 188 ? -29.101 -1.399 70.938 1.00 67.25 188 ARG A O 1
ATOM 1540 N N . ASN A 1 189 ? -28.227 -0.107 69.300 1.00 74.06 189 ASN A N 1
ATOM 1541 C CA . ASN A 1 189 ? -27.809 1.000 70.161 1.00 74.06 189 ASN A CA 1
ATOM 1542 C C . ASN A 1 189 ? -28.825 2.154 70.266 1.00 74.06 189 ASN A C 1
ATOM 1544 O O . ASN A 1 189 ? -28.786 2.877 71.256 1.00 74.06 189 ASN A O 1
ATOM 1548 N N . TYR A 1 190 ? -29.743 2.329 69.302 1.00 65.75 190 TYR A N 1
ATOM 1549 C CA . TYR A 1 190 ? -30.549 3.563 69.212 1.00 65.75 190 TYR A CA 1
ATOM 1550 C C . TYR A 1 190 ? -32.075 3.387 69.135 1.00 65.75 190 TYR A C 1
ATOM 1552 O O . TYR A 1 190 ? -32.791 4.386 69.151 1.00 65.75 190 TYR A O 1
ATOM 1560 N N . ILE A 1 191 ? -32.612 2.161 69.071 1.00 63.22 191 ILE A N 1
ATOM 1561 C CA . ILE A 1 191 ? -34.065 1.935 68.922 1.00 63.22 191 ILE A CA 1
ATOM 1562 C C . ILE A 1 191 ? -34.633 1.215 70.151 1.00 63.22 191 ILE A C 1
ATOM 1564 O O . ILE A 1 191 ? -34.200 0.112 70.490 1.00 63.22 191 ILE A O 1
ATOM 1568 N N . ALA A 1 192 ? -35.646 1.812 70.786 1.00 66.88 192 ALA A N 1
ATOM 1569 C CA . ALA A 1 192 ? -36.394 1.203 71.885 1.00 66.88 192 ALA A CA 1
ATOM 1570 C C . ALA A 1 192 ? -37.104 -0.093 71.433 1.00 66.88 192 ALA A C 1
ATOM 1572 O O . ALA A 1 192 ? -37.611 -0.184 70.314 1.00 66.88 192 ALA A O 1
ATOM 1573 N N . GLU A 1 193 ? -37.159 -1.107 72.307 1.00 67.44 193 GLU A N 1
ATOM 1574 C CA . GLU A 1 193 ? -37.629 -2.480 72.012 1.00 67.44 193 GLU A CA 1
ATOM 1575 C C . GLU A 1 193 ? -38.987 -2.544 71.281 1.00 67.44 193 GLU A C 1
ATOM 1577 O O . GLU A 1 193 ? -39.234 -3.452 70.485 1.00 67.44 193 GLU A O 1
ATOM 1582 N N . GLN A 1 194 ? -39.852 -1.560 71.536 1.00 67.88 194 GLN A N 1
ATOM 1583 C CA . GLN A 1 194 ? -41.239 -1.506 71.076 1.00 67.88 194 GLN A CA 1
ATOM 1584 C C . GLN A 1 194 ? -41.371 -1.134 69.582 1.00 67.88 194 GLN A C 1
ATOM 1586 O O . GLN A 1 194 ? -42.280 -1.630 68.917 1.00 67.88 194 GLN A O 1
ATOM 1591 N N . ASP A 1 195 ? -40.417 -0.383 69.010 1.00 66.69 195 ASP A N 1
ATOM 1592 C CA . ASP A 1 195 ? -40.451 0.067 67.603 1.00 66.69 195 ASP A CA 1
ATOM 1593 C C . ASP A 1 195 ? -39.589 -0.781 66.648 1.00 66.69 195 ASP A C 1
ATOM 1595 O O . ASP A 1 195 ? -39.733 -0.715 65.419 1.00 66.69 195 ASP A O 1
ATOM 1599 N N . LYS A 1 196 ? -38.733 -1.661 67.191 1.00 62.94 196 LYS A N 1
ATOM 1600 C CA . LYS A 1 196 ? -37.774 -2.478 66.418 1.00 62.94 196 LYS A CA 1
ATOM 1601 C C . LYS A 1 196 ? -38.424 -3.327 65.321 1.00 62.94 196 LYS A C 1
ATOM 1603 O O . LYS A 1 196 ? -37.845 -3.488 64.247 1.00 62.94 196 LYS A O 1
ATOM 1608 N N . LYS A 1 197 ? -39.611 -3.900 65.558 1.00 68.19 197 LYS A N 1
ATOM 1609 C CA . LYS A 1 197 ? -40.272 -4.785 64.574 1.00 68.19 197 LYS A CA 1
ATOM 1610 C C . LYS A 1 197 ? -40.808 -4.025 63.359 1.00 68.19 197 LYS A C 1
ATOM 1612 O O . LYS A 1 197 ? -40.800 -4.569 62.256 1.00 68.19 197 LYS A O 1
ATOM 1617 N N . ARG A 1 198 ? -41.264 -2.783 63.547 1.00 69.69 198 ARG A N 1
ATOM 1618 C CA . ARG A 1 198 ? -41.878 -1.981 62.480 1.00 69.69 198 ARG A CA 1
ATOM 1619 C C . ARG A 1 198 ? -40.824 -1.451 61.512 1.00 69.69 198 ARG A C 1
ATOM 1621 O O . ARG A 1 198 ? -41.008 -1.552 60.303 1.00 69.69 198 ARG A O 1
ATOM 1628 N N . PHE A 1 199 ? -39.699 -0.985 62.052 1.00 67.75 199 PHE A N 1
ATOM 1629 C CA . PHE A 1 199 ? -38.589 -0.450 61.266 1.00 67.75 199 PHE A CA 1
ATOM 1630 C C . PHE A 1 199 ? -37.920 -1.527 60.398 1.00 67.75 199 PHE A C 1
ATOM 1632 O O . PHE A 1 199 ? -37.724 -1.331 59.204 1.00 67.75 199 PHE A O 1
ATOM 1639 N N . VAL A 1 200 ? -37.665 -2.717 60.961 1.00 66.56 200 VAL A N 1
ATOM 1640 C CA . VAL A 1 200 ? -37.059 -3.840 60.218 1.00 66.56 200 VAL A CA 1
ATOM 1641 C C . VAL A 1 200 ? -37.952 -4.303 59.069 1.00 66.56 200 VAL A C 1
ATOM 1643 O O . VAL A 1 200 ? -37.451 -4.577 57.985 1.00 66.56 200 VAL A O 1
ATOM 1646 N N . LYS A 1 201 ? -39.272 -4.372 59.277 1.00 74.88 201 LYS A N 1
ATOM 1647 C CA . LYS A 1 201 ? -40.201 -4.801 58.225 1.00 74.88 201 LYS A CA 1
ATOM 1648 C C . LYS A 1 201 ? -40.244 -3.808 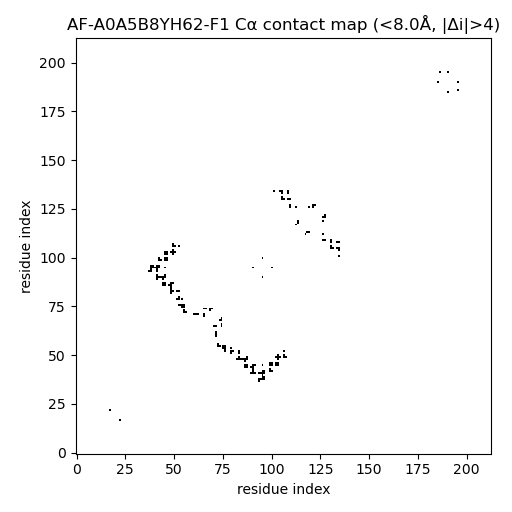57.059 1.00 74.88 201 LYS A C 1
ATOM 1650 O O . LYS A 1 201 ? -40.297 -4.241 55.914 1.00 74.88 201 LYS A O 1
ATOM 1655 N N . ALA A 1 202 ? -40.209 -2.506 57.347 1.00 76.12 202 ALA A N 1
ATOM 1656 C CA . ALA A 1 202 ? -40.175 -1.467 56.319 1.00 76.12 202 ALA A CA 1
ATOM 1657 C C . ALA A 1 202 ? -38.855 -1.491 55.533 1.00 76.12 202 ALA A C 1
ATOM 1659 O O . ALA A 1 202 ? -38.876 -1.492 54.308 1.00 76.12 202 ALA A O 1
ATOM 1660 N N . TYR A 1 203 ? -37.726 -1.611 56.235 1.00 70.75 203 TYR A N 1
ATOM 1661 C CA . TYR A 1 203 ? -36.401 -1.577 55.618 1.00 70.75 203 TYR A CA 1
ATOM 1662 C C . TYR A 1 203 ? -36.075 -2.851 54.820 1.00 70.75 203 TYR A C 1
ATOM 1664 O O . TYR A 1 203 ? -35.543 -2.776 53.716 1.00 70.75 203 TYR A O 1
ATOM 1672 N N . MET A 1 204 ? -36.450 -4.036 55.325 1.00 69.44 204 MET A N 1
ATOM 1673 C CA . MET A 1 204 ? -36.300 -5.296 54.579 1.00 69.44 204 MET A CA 1
ATOM 1674 C C . MET A 1 204 ? -37.160 -5.310 53.310 1.00 69.44 204 MET A C 1
ATOM 1676 O O . MET A 1 204 ? -36.721 -5.826 52.292 1.00 69.44 204 MET A O 1
ATOM 1680 N N . ALA A 1 205 ? -38.350 -4.699 53.341 1.00 77.62 205 ALA A N 1
ATOM 1681 C CA . ALA A 1 205 ? -39.187 -4.551 52.150 1.00 77.62 205 ALA A CA 1
ATOM 1682 C C . ALA A 1 205 ? -38.599 -3.572 51.113 1.00 77.62 205 ALA A C 1
ATOM 1684 O O . ALA A 1 205 ? -38.911 -3.678 49.928 1.00 77.62 205 ALA A O 1
ATOM 1685 N N . GLU A 1 206 ? -37.769 -2.619 51.543 1.00 73.81 206 GLU A N 1
ATOM 1686 C CA . GLU A 1 206 ? -37.021 -1.718 50.658 1.00 73.81 206 GLU A CA 1
ATOM 1687 C C . GLU A 1 206 ? -35.803 -2.410 50.035 1.00 73.81 206 GLU A C 1
ATOM 1689 O O . GLU A 1 206 ? -35.591 -2.292 48.832 1.00 73.81 206 GLU A O 1
ATOM 1694 N N . LEU A 1 207 ? -35.062 -3.205 50.811 1.00 65.69 207 LEU A N 1
ATOM 1695 C CA . LEU A 1 207 ? -33.956 -4.025 50.301 1.00 65.69 207 LEU A CA 1
ATOM 1696 C C . LEU A 1 207 ? -34.430 -5.081 49.288 1.00 65.69 207 LEU A C 1
ATOM 1698 O O . LEU A 1 207 ? -33.819 -5.223 48.234 1.00 65.69 207 LEU A O 1
ATOM 1702 N N . ASP A 1 208 ? -35.568 -5.736 49.537 1.00 72.00 208 ASP A N 1
ATOM 1703 C CA . ASP A 1 208 ? -36.178 -6.704 48.607 1.00 72.00 208 ASP A CA 1
ATOM 1704 C C . ASP A 1 208 ? -36.605 -6.078 47.265 1.00 72.00 208 ASP A C 1
ATOM 1706 O O . ASP A 1 208 ? -36.774 -6.782 46.268 1.00 72.00 208 ASP A O 1
ATOM 1710 N N . LYS A 1 209 ? -36.827 -4.756 47.227 1.00 71.38 209 LYS A N 1
ATOM 1711 C CA . LYS A 1 209 ? -37.077 -4.022 45.977 1.00 71.38 209 LYS A CA 1
ATOM 1712 C C . LYS A 1 209 ? -35.790 -3.737 45.213 1.00 71.38 209 LYS A C 1
ATOM 1714 O O . LYS A 1 209 ? -35.846 -3.663 43.992 1.00 71.38 209 LYS A O 1
ATOM 1719 N N . ILE A 1 210 ? -34.673 -3.565 45.916 1.00 65.56 210 ILE A N 1
ATOM 1720 C CA . ILE A 1 210 ? -33.363 -3.309 45.311 1.00 65.56 210 ILE A CA 1
ATOM 1721 C C . ILE A 1 210 ? -32.803 -4.602 44.704 1.00 65.56 210 ILE A C 1
ATOM 1723 O O . ILE A 1 210 ? -32.340 -4.559 43.576 1.00 65.56 210 ILE A O 1
ATOM 1727 N N . ASP A 1 211 ? -32.941 -5.751 45.375 1.00 52.12 211 ASP A N 1
ATOM 1728 C CA . ASP A 1 211 ? -32.487 -7.062 44.857 1.00 52.12 211 ASP A CA 1
ATOM 1729 C C . ASP A 1 211 ? -33.310 -7.586 43.655 1.00 52.12 211 ASP A C 1
ATOM 1731 O O . ASP A 1 211 ? -32.938 -8.577 43.026 1.00 52.12 211 ASP A O 1
ATOM 1735 N N . LYS A 1 212 ? -34.449 -6.955 43.332 1.00 56.09 212 LYS A N 1
ATOM 1736 C CA . LYS A 1 212 ? -35.309 -7.306 42.181 1.00 56.09 212 LYS A CA 1
ATOM 1737 C C . LYS A 1 212 ? -35.099 -6.420 40.945 1.00 56.09 212 LYS A C 1
ATOM 1739 O O . LYS A 1 212 ? -35.754 -6.674 39.932 1.00 56.09 212 LYS A O 1
ATOM 1744 N N . CYS A 1 213 ? -34.242 -5.404 41.036 1.00 43.31 213 CYS A N 1
ATOM 1745 C CA . CYS A 1 213 ? -33.829 -4.539 39.927 1.00 43.31 213 CYS A CA 1
ATOM 1746 C C . CYS A 1 213 ? -32.438 -4.944 39.436 1.00 43.31 213 CYS A C 1
ATOM 1748 O O . CYS A 1 213 ? -32.235 -4.892 38.204 1.00 43.31 213 CYS A O 1
#

Sequence (213 aa):
MNNTTSTEQKFNVRVPRESIWKKLTRIKYDDQVLKVTIRTFASILVALSGLVLFADKVISFDLSNTYGFADTQTFIWVFMQTFSPLLLILGLIFRPYKVAIIIPLYIYFIQMYWVFSPGVRFDDALLQAYAIGAVIGFIALIAVINWYFHHATNKRQRTISQLEQALDLDLIGGIQNLIRFIVVDVKRNYIAEQDKKRFVKAYMAELDKIDKC

Secondary structure (DSSP, 8-state):
-------------------HHHHHHHHHHHHHHHHHHHHHHHHHHHHHHHHGGGHHHH--PPPS--TT-SSHHHHHHHHHHHHHHHHHHHHHHT---HHHHHHHHHHHHHHHHHHH-TT--TT-HHHHHHHHHHHHHHHHHHHHHHHHHHHHHHHHHHHHHHHHHHHHHHHHHHHHHHHHHHHHHHHHHS--TTTHHHHHHHHHHHHHHHTT-

Mean predicted aligned error: 15.83 Å

Nearest PDB structures (foldseek):
  3ja6-assembly1_I  TM=2.973E-01  e=1.256E+00  Escherichia coli
  8vp9-assembly1_A  TM=2.070E-01  e=8.267E+00  Acetivibrio thermocellus ATCC 27405